Protein AF-A0A5P0VWL4-F1 (afdb_monomer_lite)

pLDDT: mean 83.01, std 19.22, range [27.44, 98.75]

Foldseek 3Di:
DDPPPDCDLVNVLVVLVVVLVVVVVVPPDDDDPPPPVVNVVSVVVNVVSVVVVVVVLFQVLLQVQVVVVCVVDDADDWDDGSQWIWGHHQVQQKIWIWGTGSPHTQIDMDGNHHFDDWDDAQAWIWGDPQVQQKIKTWGGGNNDIDIDIDRLQVVLCVVPVDGDDDDGWDWDYFHQWIWTATLRSQWIWIDGPPDIDIDGLLFWAKKFKDFPRHTQWIDGQVDDTDGDDDDQPDPPDDDDDPNPPLPQDWGQWMWMWIAGNDPVQGIDIDTLHHHHTQGSVDPVSVVVVNSSVVSVVVVNVVNVVSSVSNNVVVVVVVVPPDPPDPDPLVVVLVVLVVCVVVVVDDPVRSVVVNVVSVD

Organism: NCBI:txid165179

InterPro domains:
  IPR018649 SHOCT domain [PF09851] (331-358)
  IPR059511 Glycine zipper containing PH domain [PF27000] (177-273)

Secondary structure (DSSP, 8-state):
--------HHHHHHHHHHHHHHHHHTT-S---S--HHHHHHHHHHHHHHHHHHHHHHHHHHHHHHHHHHHTT---SEEEE-SSEEEEEETTTTEEEEEEEETTEEEEEEEES---SEEEEETTEEEEEETTTTEEEEEEEETTEEEEEEEEHHHHHHHHHSSPPPS---EEEEETTEEEEEETTTTEEEEE-SS-EEEEEGGGEEEEEEEETTEEEEEEETTS--EE-S---SS---S-SS-TT-----EEEEEEEEEEES-SSS-EEEEEEEEEEEEETTSHHHHHHHHHHHHHHHHHHHHHHHHHHHHHHHHHHTTTS----PPPPHHHHHHHHHHHHHTTSS-HHHHHHHHHHHH-

Structure (mmCIF, N/CA/C/O backbone):
data_AF-A0A5P0VWL4-F1
#
_entry.id   AF-A0A5P0VWL4-F1
#
loop_
_atom_site.group_PDB
_atom_site.id
_atom_site.type_symbol
_atom_site.label_atom_id
_atom_site.label_alt_id
_atom_site.label_comp_id
_atom_site.label_asym_id
_atom_site.label_entity_id
_atom_site.label_seq_id
_atom_site.pdbx_PDB_ins_code
_atom_site.Cartn_x
_atom_site.Cartn_y
_atom_site.Cartn_z
_atom_site.occupancy
_atom_site.B_iso_or_equiv
_atom_site.auth_seq_id
_atom_site.auth_comp_id
_atom_site.auth_asym_id
_atom_site.auth_atom_id
_atom_site.pdbx_PDB_model_num
ATOM 1 N N . MET A 1 1 ? 16.853 32.183 -34.274 1.00 40.97 1 MET A N 1
ATOM 2 C CA . MET A 1 1 ? 18.250 31.787 -33.982 1.00 40.97 1 MET A CA 1
ATOM 3 C C . MET A 1 1 ? 18.585 32.119 -32.537 1.00 40.97 1 MET A C 1
ATOM 5 O O . MET A 1 1 ? 18.687 33.291 -32.209 1.00 40.97 1 MET A O 1
ATOM 9 N N . LYS A 1 2 ? 18.719 31.092 -31.693 1.00 31.86 2 LYS A N 1
ATOM 10 C CA . LYS A 1 2 ? 19.658 30.998 -30.560 1.00 31.86 2 LYS A CA 1
ATOM 11 C C . LYS A 1 2 ? 19.541 29.568 -30.030 1.00 31.86 2 LYS A C 1
ATOM 13 O O . LYS A 1 2 ? 18.675 29.256 -29.222 1.00 31.86 2 LYS A O 1
ATOM 18 N N . LYS A 1 3 ? 20.355 28.685 -30.610 1.00 32.62 3 LYS A N 1
ATOM 19 C CA . LYS A 1 3 ? 20.561 27.313 -30.149 1.00 32.62 3 LYS A CA 1
ATOM 20 C C . LYS A 1 3 ? 21.313 27.451 -28.821 1.00 32.62 3 LYS A C 1
ATOM 22 O O . LYS A 1 3 ? 22.461 27.882 -28.824 1.00 32.62 3 LYS A O 1
ATOM 27 N N . LYS A 1 4 ? 20.641 27.220 -27.693 1.00 33.38 4 LYS A N 1
ATOM 28 C CA . LYS A 1 4 ? 21.340 26.919 -26.442 1.00 33.38 4 LYS A CA 1
ATOM 29 C C . LYS A 1 4 ? 21.926 25.531 -26.669 1.00 33.38 4 LYS A C 1
ATOM 31 O O . LYS A 1 4 ? 21.171 24.574 -26.797 1.00 33.38 4 LYS A O 1
ATOM 36 N N . GLU A 1 5 ? 23.236 25.450 -26.849 1.00 36.12 5 GLU A N 1
ATOM 37 C CA . GLU A 1 5 ? 23.936 24.174 -26.776 1.00 36.12 5 GLU A CA 1
ATOM 38 C C . GLU A 1 5 ? 23.821 23.698 -25.331 1.00 36.12 5 GLU A C 1
ATOM 40 O O . GLU A 1 5 ? 24.553 24.138 -24.447 1.00 36.12 5 GLU A O 1
ATOM 45 N N . GLU A 1 6 ? 22.820 22.862 -25.071 1.00 36.72 6 GLU A N 1
ATOM 46 C CA . GLU A 1 6 ? 22.859 21.997 -23.908 1.00 36.72 6 GLU A CA 1
ATOM 47 C C . GLU A 1 6 ? 24.024 21.043 -24.133 1.00 36.72 6 GLU A C 1
ATOM 49 O O . GLU A 1 6 ? 24.029 20.248 -25.076 1.00 36.72 6 GLU A O 1
ATOM 54 N N . LEU A 1 7 ? 25.052 21.170 -23.296 1.00 40.25 7 LEU A N 1
ATOM 55 C CA . LEU A 1 7 ? 26.057 20.134 -23.168 1.00 40.25 7 LEU A CA 1
ATOM 56 C C . LEU A 1 7 ? 25.279 18.865 -22.801 1.00 40.25 7 LEU A C 1
ATOM 58 O O . LEU A 1 7 ? 24.771 18.763 -21.684 1.00 40.25 7 LEU A O 1
ATOM 62 N N . SER A 1 8 ? 25.129 17.929 -23.745 1.00 43.53 8 SER A N 1
ATOM 63 C CA . SER A 1 8 ? 24.581 16.615 -23.408 1.00 43.53 8 SER A CA 1
ATOM 64 C C . SER A 1 8 ? 25.394 16.067 -22.236 1.00 43.53 8 SER A C 1
ATOM 66 O O . SER A 1 8 ? 26.581 16.374 -22.109 1.00 43.53 8 SER A O 1
ATOM 68 N N . LEU A 1 9 ? 24.791 15.272 -21.359 1.00 49.62 9 LEU A N 1
ATOM 69 C CA . LEU A 1 9 ? 25.498 14.746 -20.191 1.00 49.62 9 LEU A CA 1
ATOM 70 C C . LEU A 1 9 ? 26.776 13.965 -20.579 1.00 49.62 9 LEU A C 1
ATOM 72 O O . LEU A 1 9 ? 27.754 13.953 -19.836 1.00 49.62 9 LEU A O 1
ATOM 76 N N . GLY A 1 10 ? 26.824 13.407 -21.796 1.00 50.88 10 GLY A N 1
ATOM 77 C CA . GLY A 1 10 ? 28.054 12.866 -22.383 1.00 50.88 10 GLY A CA 1
ATOM 78 C C . GLY A 1 10 ? 29.162 13.918 -22.531 1.00 50.88 10 GLY A C 1
ATOM 79 O O . GLY A 1 10 ? 30.315 13.652 -22.211 1.00 50.88 10 GLY A O 1
ATOM 80 N N . GLY A 1 11 ? 28.813 15.144 -22.919 1.00 46.00 11 GLY A N 1
ATOM 81 C CA . GLY A 1 11 ? 29.704 16.302 -22.922 1.00 46.00 11 GLY A CA 1
ATOM 82 C C . GLY A 1 11 ? 30.177 16.712 -21.526 1.00 46.00 11 GLY A C 1
ATOM 83 O O . GLY A 1 11 ? 31.358 17.009 -21.367 1.00 46.00 11 GLY A O 1
ATOM 84 N N . SER A 1 12 ? 29.321 16.679 -20.495 1.00 55.72 12 SER A N 1
ATOM 85 C CA . SER A 1 12 ? 29.765 17.016 -19.130 1.00 55.72 12 SER A CA 1
ATOM 86 C C . SER A 1 12 ? 30.700 15.953 -18.555 1.00 55.72 12 SER A C 1
ATOM 88 O O . SER A 1 12 ? 31.699 16.305 -17.939 1.00 55.72 12 SER A O 1
ATOM 90 N N . VAL A 1 13 ? 30.439 14.667 -18.819 1.00 55.25 13 VAL A N 1
ATOM 91 C CA . VAL A 1 13 ? 31.319 13.553 -18.425 1.00 55.25 13 VAL A CA 1
ATOM 92 C C . VAL A 1 13 ? 32.678 13.654 -19.120 1.00 55.25 13 VAL A C 1
ATOM 94 O O . VAL A 1 13 ? 33.709 13.534 -18.461 1.00 55.25 13 VAL A O 1
ATOM 97 N N . VAL A 1 14 ? 32.701 13.943 -20.424 1.00 56.78 14 VAL A N 1
ATOM 98 C CA . VAL A 1 14 ? 33.948 14.159 -21.176 1.00 56.78 14 VAL A CA 1
ATOM 99 C C . VAL A 1 14 ? 34.729 15.344 -20.607 1.00 56.78 14 VAL A C 1
ATOM 101 O O . VAL A 1 14 ? 35.933 15.232 -20.393 1.00 56.78 14 VAL A O 1
ATOM 104 N N . VAL A 1 15 ? 34.057 16.449 -20.280 1.00 58.50 15 VAL A N 1
ATOM 105 C CA . VAL A 1 15 ? 34.690 17.621 -19.662 1.00 58.50 15 VAL A CA 1
ATOM 106 C C . VAL A 1 15 ? 35.251 17.290 -18.273 1.00 58.50 15 VAL A C 1
ATOM 108 O O . VAL A 1 15 ? 36.390 17.651 -17.986 1.00 58.50 15 VAL A O 1
ATOM 111 N N . THR A 1 16 ? 34.527 16.548 -17.429 1.00 60.81 16 THR A N 1
ATOM 112 C CA . THR A 1 16 ? 35.020 16.113 -16.110 1.00 60.81 16 THR A CA 1
ATOM 113 C C . THR A 1 16 ? 36.226 15.178 -16.225 1.00 60.81 16 THR A C 1
ATOM 115 O O . THR A 1 16 ? 37.190 15.340 -15.478 1.00 60.81 16 THR A O 1
ATOM 118 N N . ILE A 1 17 ? 36.220 14.246 -17.186 1.00 61.34 17 ILE A N 1
ATOM 119 C CA . ILE A 1 17 ? 37.369 13.373 -17.470 1.00 61.34 17 ILE A CA 1
ATOM 120 C C . ILE A 1 17 ? 38.566 14.207 -17.944 1.00 61.34 17 ILE A C 1
ATOM 122 O O . ILE A 1 17 ? 39.675 14.002 -17.457 1.00 61.34 17 ILE A O 1
ATOM 126 N N . ILE A 1 18 ? 38.357 15.189 -18.827 1.00 62.03 18 ILE A N 1
ATOM 127 C CA . ILE A 1 18 ? 39.416 16.100 -19.292 1.00 62.03 18 ILE A CA 1
ATOM 128 C C . ILE A 1 18 ? 39.999 16.900 -18.122 1.00 62.03 18 ILE A C 1
ATOM 130 O O . ILE A 1 18 ? 41.218 16.969 -17.992 1.00 62.03 18 ILE A O 1
ATOM 134 N N . PHE A 1 19 ? 39.169 17.456 -17.235 1.00 63.25 19 PHE A N 1
ATOM 135 C CA . PHE A 1 19 ? 39.651 18.177 -16.052 1.00 63.25 19 PHE A CA 1
ATOM 136 C C . PHE A 1 19 ? 40.407 17.267 -15.075 1.00 63.25 19 PHE A C 1
ATOM 138 O O . PHE A 1 19 ? 41.427 17.686 -14.530 1.00 63.25 19 PHE A O 1
ATOM 145 N N . ALA A 1 20 ? 39.969 16.019 -14.892 1.00 61.44 20 ALA A N 1
ATOM 146 C CA . ALA A 1 20 ? 40.679 15.038 -14.074 1.00 61.44 20 ALA A CA 1
ATOM 147 C C . ALA A 1 20 ? 42.049 14.671 -14.676 1.00 61.44 20 ALA A C 1
ATOM 149 O O . ALA A 1 20 ? 43.045 14.615 -13.956 1.00 61.44 20 ALA A O 1
ATOM 150 N N . VAL A 1 21 ? 42.119 14.486 -16.000 1.00 62.84 21 VAL A N 1
ATOM 151 C CA . VAL A 1 21 ? 43.370 14.231 -16.730 1.00 62.84 21 VAL A CA 1
ATOM 152 C C . VAL A 1 21 ? 44.301 15.445 -16.670 1.00 62.84 21 VAL A C 1
ATOM 154 O O . VAL A 1 21 ? 45.486 15.282 -16.400 1.00 62.84 21 VAL A O 1
ATOM 157 N N . LEU A 1 22 ? 43.789 16.667 -16.844 1.00 58.62 22 LEU A N 1
ATOM 158 C CA . LEU A 1 22 ? 44.576 17.900 -16.722 1.00 58.62 22 LEU A CA 1
ATOM 159 C C . LEU A 1 22 ? 45.128 18.097 -15.302 1.00 58.62 22 LEU A C 1
ATOM 161 O O . LEU A 1 22 ? 46.287 18.478 -15.151 1.00 58.62 22 LEU A O 1
ATOM 165 N N . ALA A 1 23 ? 44.343 17.781 -14.268 1.00 59.84 23 ALA A N 1
ATOM 166 C CA . ALA A 1 23 ? 44.799 17.819 -12.879 1.00 59.84 23 ALA A CA 1
ATOM 167 C C . ALA A 1 23 ? 45.920 16.793 -12.616 1.00 59.84 23 ALA A C 1
ATOM 169 O O . ALA A 1 23 ? 46.928 17.132 -11.998 1.00 59.84 23 ALA A O 1
ATOM 170 N N . LEU A 1 24 ? 45.793 15.572 -13.151 1.00 55.62 24 LEU A N 1
ATOM 171 C CA . LEU A 1 24 ? 46.838 14.539 -13.102 1.00 55.62 24 LEU A CA 1
ATOM 172 C C . LEU A 1 24 ? 48.115 14.961 -13.845 1.00 55.62 24 LEU A C 1
ATOM 174 O O . LEU A 1 24 ? 49.214 14.727 -13.353 1.00 55.62 24 LEU A O 1
ATOM 178 N N . LEU A 1 25 ? 47.988 15.609 -15.006 1.00 54.31 25 LEU A N 1
ATOM 179 C CA . LEU A 1 25 ? 49.128 16.092 -15.793 1.00 54.31 25 LEU A CA 1
ATOM 180 C C . LEU A 1 25 ? 49.829 17.297 -15.146 1.00 54.31 25 LEU A C 1
ATOM 182 O O . LEU A 1 25 ? 51.034 17.461 -15.317 1.00 54.31 25 LEU A O 1
ATOM 186 N N . SER A 1 26 ? 49.109 18.106 -14.362 1.00 58.72 26 SER A N 1
ATOM 187 C CA . SER A 1 26 ? 49.687 19.220 -13.594 1.00 58.72 26 SER A CA 1
ATOM 188 C C . SER A 1 26 ? 50.489 18.789 -12.354 1.00 58.72 26 SER A C 1
ATOM 190 O O . SER A 1 26 ? 51.127 19.624 -11.723 1.00 58.72 26 SER A O 1
ATOM 192 N N . TYR A 1 27 ? 50.493 17.493 -12.011 1.00 57.06 27 TYR A N 1
ATOM 193 C CA . TYR A 1 27 ? 51.094 16.940 -10.787 1.00 57.06 27 TYR A CA 1
ATOM 194 C C . TYR A 1 27 ? 52.631 16.781 -10.827 1.00 57.06 27 TYR A C 1
ATOM 196 O O . TYR A 1 27 ? 53.235 16.370 -9.839 1.00 57.06 27 TYR A O 1
ATOM 204 N N . ASN A 1 28 ? 53.307 17.130 -11.924 1.00 52.28 28 ASN A N 1
ATOM 205 C CA . ASN A 1 28 ? 54.772 17.097 -11.976 1.00 52.28 28 ASN A CA 1
ATOM 206 C C . ASN A 1 28 ? 55.396 18.437 -11.556 1.00 52.28 28 ASN A C 1
ATOM 208 O O . ASN A 1 28 ? 55.859 19.201 -12.399 1.00 52.28 28 ASN A O 1
ATOM 212 N N . SER A 1 29 ? 55.466 18.680 -10.244 1.00 49.25 29 SER A N 1
ATOM 213 C CA . SER A 1 29 ? 56.497 19.541 -9.643 1.00 49.25 29 SER A CA 1
ATOM 214 C C . SER A 1 29 ? 56.604 19.314 -8.126 1.00 49.25 29 SER A C 1
ATOM 216 O O . SER A 1 29 ? 55.694 19.671 -7.385 1.00 49.25 29 SER A O 1
ATOM 218 N N . ASP A 1 30 ? 57.722 18.705 -7.725 1.00 49.97 30 ASP A N 1
ATOM 219 C CA . ASP A 1 30 ? 58.359 18.595 -6.401 1.00 49.97 30 ASP A CA 1
ATOM 220 C C . ASP A 1 30 ? 57.547 18.376 -5.099 1.00 49.97 30 ASP A C 1
ATOM 222 O O . ASP A 1 30 ? 56.807 19.221 -4.610 1.00 49.97 30 ASP A O 1
ATOM 226 N N . ALA A 1 31 ? 57.860 17.220 -4.495 1.00 51.06 31 ALA A N 1
ATOM 227 C CA . ALA A 1 31 ? 58.002 16.873 -3.074 1.00 51.06 31 ALA A CA 1
ATOM 228 C C . ALA A 1 31 ? 57.058 17.479 -2.009 1.00 51.06 31 ALA A C 1
ATOM 230 O O . ALA A 1 31 ? 57.160 18.638 -1.620 1.00 51.06 31 ALA A O 1
ATOM 231 N N . GLY A 1 32 ? 56.300 16.598 -1.342 1.00 46.09 32 GLY A N 1
ATOM 232 C CA . GLY A 1 32 ? 55.790 16.852 0.007 1.00 46.09 32 GLY A CA 1
ATOM 233 C C . GLY A 1 32 ? 54.690 15.883 0.424 1.00 46.09 32 GLY A C 1
ATOM 234 O O . GLY A 1 32 ? 53.649 15.796 -0.214 1.00 46.09 32 GLY A O 1
ATOM 235 N N . THR A 1 33 ? 54.925 15.144 1.500 1.00 48.66 33 THR A N 1
ATOM 236 C CA . THR A 1 33 ? 54.126 14.045 2.058 1.00 48.66 33 THR A CA 1
ATOM 237 C C . THR A 1 33 ? 52.731 14.490 2.544 1.00 48.66 33 THR A C 1
ATOM 239 O O . THR A 1 33 ? 52.466 14.530 3.742 1.00 48.66 33 THR A O 1
ATOM 242 N N . LEU A 1 34 ? 51.826 14.837 1.619 1.00 48.16 34 LEU A N 1
ATOM 243 C CA . LEU A 1 34 ? 50.407 15.132 1.887 1.00 48.16 34 LEU A CA 1
ATOM 244 C C . LEU A 1 34 ? 49.491 14.918 0.654 1.00 48.16 34 LEU A C 1
ATOM 246 O O . LEU A 1 34 ? 48.473 15.588 0.512 1.00 48.16 34 LEU A O 1
ATOM 250 N N . THR A 1 35 ? 49.841 14.024 -0.280 1.00 50.19 35 THR A N 1
ATOM 251 C CA . THR A 1 35 ? 49.264 14.045 -1.647 1.00 50.19 35 THR A CA 1
ATOM 252 C C . THR A 1 35 ? 48.606 12.748 -2.136 1.00 50.19 35 THR A C 1
ATOM 254 O O . THR A 1 35 ? 48.136 12.694 -3.269 1.00 50.19 35 THR A O 1
ATOM 257 N N . VAL A 1 36 ? 48.460 11.718 -1.295 1.00 49.03 36 VAL A N 1
ATOM 258 C CA . VAL A 1 36 ? 47.765 10.465 -1.685 1.00 49.03 36 VAL A CA 1
ATOM 259 C C . VAL A 1 36 ? 46.230 10.583 -1.580 1.00 49.03 36 VAL A C 1
ATOM 261 O O . VAL A 1 36 ? 45.495 9.877 -2.267 1.00 49.03 36 VAL A O 1
ATOM 264 N N . ILE A 1 37 ? 45.724 11.528 -0.780 1.00 51.69 37 ILE A N 1
ATOM 265 C CA . ILE A 1 37 ? 44.285 11.744 -0.553 1.00 51.69 37 ILE A CA 1
ATOM 266 C C . ILE A 1 37 ? 43.544 12.409 -1.752 1.00 51.69 37 ILE A C 1
ATOM 268 O O . ILE A 1 37 ? 42.424 11.977 -2.032 1.00 51.69 37 ILE A O 1
ATOM 272 N N . PRO A 1 38 ? 44.105 13.368 -2.531 1.00 61.75 38 PRO A N 1
ATOM 273 C CA . PRO A 1 38 ? 43.394 13.947 -3.683 1.00 61.75 38 PRO A CA 1
ATOM 274 C C . PRO A 1 38 ? 43.253 12.997 -4.885 1.00 61.75 38 PRO A C 1
ATOM 276 O O . PRO A 1 38 ? 42.222 13.024 -5.553 1.00 61.75 38 PRO A O 1
ATOM 279 N N . ILE A 1 39 ? 44.226 12.114 -5.147 1.00 64.06 39 ILE A N 1
ATOM 280 C CA . ILE A 1 39 ? 44.170 11.195 -6.302 1.00 64.06 39 ILE A CA 1
ATOM 281 C C . ILE A 1 39 ? 43.071 10.144 -6.103 1.00 64.06 39 ILE A C 1
ATOM 283 O O . ILE A 1 39 ? 42.280 9.901 -7.013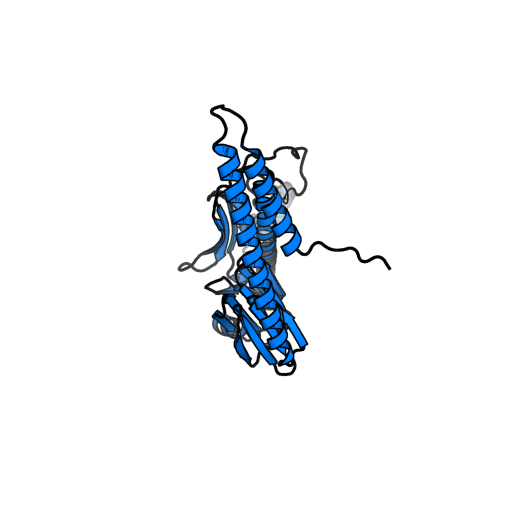 1.00 64.06 39 ILE A O 1
ATOM 287 N N . ALA A 1 40 ? 42.963 9.570 -4.900 1.00 64.69 40 ALA A N 1
ATOM 288 C CA . ALA A 1 40 ? 41.907 8.609 -4.582 1.00 64.69 40 ALA A CA 1
ATOM 289 C C . ALA A 1 40 ? 40.506 9.235 -4.708 1.00 64.69 40 ALA A C 1
ATOM 291 O O . ALA A 1 40 ? 39.609 8.616 -5.275 1.00 64.69 40 ALA A O 1
ATOM 292 N N . GLY A 1 41 ? 40.331 10.481 -4.250 1.00 70.69 41 GLY A N 1
ATOM 293 C CA . GLY A 1 41 ? 39.072 11.218 -4.394 1.00 70.69 41 GLY A CA 1
ATOM 294 C C . GLY A 1 41 ? 38.689 11.487 -5.853 1.00 70.69 41 GLY A C 1
ATOM 295 O O . GLY A 1 41 ? 37.535 11.281 -6.225 1.00 70.69 41 GLY A O 1
ATOM 296 N N . ILE A 1 42 ? 39.655 11.875 -6.697 1.00 76.62 42 ILE A N 1
ATOM 297 C CA . ILE A 1 42 ? 39.439 12.077 -8.141 1.00 76.62 42 ILE A CA 1
ATOM 298 C C . ILE A 1 42 ? 39.047 10.758 -8.815 1.00 76.62 42 ILE A C 1
ATOM 300 O O . ILE A 1 42 ? 38.078 10.724 -9.570 1.00 76.62 42 ILE A O 1
ATOM 304 N N . VAL A 1 43 ? 39.748 9.660 -8.513 1.00 76.38 43 VAL A N 1
ATOM 305 C CA . VAL A 1 43 ? 39.439 8.336 -9.077 1.00 76.38 43 VAL A CA 1
ATOM 306 C C . VAL A 1 43 ? 38.037 7.879 -8.668 1.00 76.38 43 VAL A C 1
ATOM 308 O O . VAL A 1 43 ? 37.262 7.472 -9.530 1.00 76.38 43 VAL A O 1
ATOM 311 N N . ILE A 1 44 ? 37.674 7.997 -7.386 1.00 75.69 44 ILE A N 1
ATOM 312 C CA . ILE A 1 44 ? 36.329 7.648 -6.899 1.00 75.69 44 ILE A CA 1
ATOM 313 C C . ILE A 1 44 ? 35.264 8.506 -7.593 1.00 75.69 44 ILE A C 1
ATOM 315 O O . ILE A 1 44 ? 34.259 7.968 -8.054 1.00 75.69 44 ILE A O 1
ATOM 319 N N . GLY A 1 45 ? 35.496 9.816 -7.722 1.00 77.06 45 GLY A N 1
ATOM 320 C CA . GLY A 1 45 ? 34.579 10.728 -8.408 1.00 77.06 45 GLY A CA 1
ATOM 321 C C . GLY A 1 45 ? 34.362 10.354 -9.876 1.00 77.06 45 GLY A C 1
ATOM 322 O O . GLY A 1 45 ? 33.221 10.266 -10.324 1.00 77.06 45 GLY A O 1
ATOM 323 N N . VAL A 1 46 ? 35.437 10.049 -10.611 1.00 82.06 46 VAL A N 1
ATOM 324 C CA . VAL A 1 46 ? 35.353 9.595 -12.010 1.00 82.06 46 VAL A CA 1
ATOM 325 C C . VAL A 1 46 ? 34.583 8.277 -12.117 1.00 82.06 46 VAL A C 1
ATOM 327 O O . VAL A 1 46 ? 33.706 8.155 -12.971 1.00 82.06 46 VAL A O 1
ATOM 330 N N . VAL A 1 47 ? 34.847 7.311 -11.230 1.00 80.81 47 VAL A N 1
ATOM 331 C CA . VAL A 1 47 ? 34.117 6.033 -11.199 1.00 80.81 47 VAL A CA 1
ATOM 332 C C . VAL A 1 47 ? 32.625 6.255 -10.940 1.00 80.81 47 VAL A C 1
ATOM 334 O O . VAL A 1 47 ? 31.800 5.686 -11.653 1.00 80.81 47 VAL A O 1
ATOM 337 N N . MET A 1 48 ? 32.262 7.113 -9.982 1.00 84.06 48 MET A N 1
ATOM 338 C CA . MET A 1 48 ? 30.862 7.452 -9.699 1.00 84.06 48 MET A CA 1
ATOM 339 C C . MET A 1 48 ? 30.175 8.113 -10.902 1.00 84.06 48 MET A C 1
ATOM 341 O O . MET A 1 48 ? 29.051 7.739 -11.233 1.00 84.06 48 MET A O 1
ATOM 345 N N . CYS A 1 49 ? 30.846 9.036 -11.600 1.00 83.62 49 CYS A N 1
ATOM 346 C CA . CYS A 1 49 ? 30.308 9.655 -12.816 1.00 83.62 49 CYS A CA 1
ATOM 347 C C . CYS A 1 49 ? 30.081 8.632 -13.937 1.00 83.62 49 CYS A C 1
ATOM 349 O O . CYS A 1 49 ? 29.044 8.670 -14.597 1.00 83.62 49 CYS A O 1
ATOM 351 N N . ILE A 1 50 ? 31.019 7.701 -14.138 1.00 86.88 50 ILE A N 1
ATOM 352 C CA . ILE A 1 50 ? 30.873 6.625 -15.127 1.00 86.88 50 ILE A CA 1
ATOM 353 C C . ILE A 1 50 ? 29.699 5.714 -14.753 1.00 86.88 50 ILE A C 1
ATOM 355 O O . ILE A 1 50 ? 28.874 5.409 -15.610 1.00 86.88 50 ILE A O 1
ATOM 359 N N . MET A 1 51 ? 29.581 5.311 -13.484 1.00 85.69 51 MET A N 1
ATOM 360 C CA . MET A 1 51 ? 28.466 4.478 -13.016 1.00 85.69 51 MET A CA 1
ATOM 361 C C . MET A 1 51 ? 27.113 5.173 -13.204 1.00 85.69 51 MET A C 1
ATOM 363 O O . MET A 1 51 ? 26.181 4.546 -13.703 1.00 85.69 51 MET A O 1
ATOM 367 N N . ALA A 1 52 ? 27.016 6.465 -12.879 1.00 88.50 52 ALA A N 1
ATOM 368 C CA . ALA A 1 52 ? 25.803 7.251 -13.091 1.00 88.50 52 ALA A CA 1
ATOM 369 C C . ALA A 1 52 ? 25.440 7.362 -14.583 1.00 88.50 52 ALA A C 1
ATOM 371 O O . ALA A 1 52 ? 24.281 7.178 -14.948 1.00 88.50 52 ALA A O 1
ATOM 372 N N . ALA A 1 53 ? 26.428 7.594 -15.455 1.00 86.19 53 ALA A N 1
ATOM 373 C CA . ALA A 1 53 ? 26.215 7.652 -16.900 1.00 86.19 53 ALA A CA 1
ATOM 374 C C . ALA A 1 53 ? 25.761 6.301 -17.480 1.00 86.19 53 ALA A C 1
ATOM 376 O O . ALA A 1 53 ? 24.866 6.261 -18.324 1.00 86.19 53 ALA A O 1
ATOM 377 N N . ILE A 1 54 ? 26.341 5.191 -17.007 1.00 86.88 54 ILE A N 1
ATOM 378 C CA . ILE A 1 54 ? 25.911 3.838 -17.384 1.00 86.88 54 ILE A CA 1
ATOM 379 C C . ILE A 1 54 ? 24.465 3.601 -16.942 1.00 86.88 54 ILE A C 1
ATOM 381 O O . ILE A 1 54 ? 23.672 3.096 -17.734 1.00 86.88 54 ILE A O 1
ATOM 385 N N . GLU A 1 55 ? 24.104 3.960 -15.709 1.00 88.94 55 GLU A N 1
ATOM 386 C CA . GLU A 1 55 ? 22.744 3.741 -15.208 1.00 88.94 55 GLU A CA 1
ATOM 387 C C . GLU A 1 55 ? 21.715 4.569 -15.978 1.00 88.94 55 GLU A C 1
ATOM 389 O O . GLU A 1 55 ? 20.680 4.048 -16.386 1.00 88.94 55 GLU A O 1
ATOM 394 N N . GLN A 1 56 ? 22.042 5.822 -16.291 1.00 91.12 56 GLN A N 1
ATOM 395 C CA . GLN A 1 56 ? 21.189 6.659 -17.124 1.00 91.12 56 GLN A CA 1
ATOM 396 C C . GLN A 1 56 ? 21.045 6.116 -18.548 1.00 91.12 56 GLN A C 1
ATOM 398 O O . GLN A 1 56 ? 19.942 6.102 -19.083 1.00 91.12 56 GLN A O 1
ATOM 403 N N . SER A 1 57 ? 22.127 5.618 -19.151 1.00 91.94 57 SER A N 1
ATOM 404 C CA . SER A 1 57 ? 22.055 4.976 -20.466 1.00 91.94 57 SER A CA 1
ATOM 405 C C . SER A 1 57 ? 21.147 3.745 -20.447 1.00 91.94 57 SER A C 1
ATOM 407 O O . SER A 1 57 ? 20.376 3.550 -21.385 1.00 91.94 57 SER A O 1
ATOM 409 N N . LYS A 1 58 ? 21.207 2.927 -19.388 1.00 90.81 58 LYS A N 1
ATOM 410 C CA . LYS A 1 58 ? 20.311 1.776 -19.236 1.00 90.81 58 LYS A CA 1
ATOM 411 C C . LYS A 1 58 ? 18.861 2.211 -19.047 1.00 90.81 58 LYS A C 1
ATOM 413 O O . LYS A 1 58 ? 17.993 1.617 -19.674 1.00 90.81 58 LYS A O 1
ATOM 418 N N . LYS A 1 59 ? 18.606 3.234 -18.224 1.00 92.25 59 LYS A N 1
ATOM 419 C CA . LYS A 1 59 ? 17.274 3.822 -18.035 1.00 92.25 59 LYS A CA 1
ATOM 420 C C . LYS A 1 59 ? 16.685 4.285 -19.370 1.00 92.25 59 LYS A C 1
ATOM 422 O O . LYS A 1 59 ? 15.600 3.846 -19.726 1.00 92.25 59 LYS A O 1
ATOM 427 N N . SER A 1 60 ? 17.435 5.053 -20.162 1.00 93.38 60 SER A N 1
ATOM 428 C CA . SER A 1 60 ? 16.980 5.503 -21.486 1.00 93.38 60 SER A CA 1
ATOM 429 C C . SER A 1 60 ? 16.705 4.350 -22.456 1.00 93.38 60 SER A C 1
ATOM 431 O O . SER A 1 60 ? 15.722 4.397 -23.186 1.00 93.38 60 SER A O 1
ATOM 433 N N . ALA A 1 61 ? 17.522 3.290 -22.439 1.00 93.38 61 ALA A N 1
ATOM 434 C CA . ALA A 1 61 ? 17.256 2.099 -23.250 1.00 93.38 61 ALA A CA 1
ATOM 435 C C . ALA A 1 61 ? 15.949 1.396 -22.832 1.00 93.38 61 ALA A C 1
ATOM 437 O O . ALA A 1 61 ? 15.180 0.967 -23.685 1.00 93.38 61 ALA A O 1
ATOM 438 N N . ARG A 1 62 ? 15.667 1.304 -21.524 1.00 94.12 62 ARG A N 1
ATOM 439 C CA . ARG A 1 62 ? 14.406 0.737 -21.012 1.00 94.12 62 ARG A CA 1
ATOM 440 C C . ARG A 1 62 ? 13.199 1.603 -21.379 1.00 94.12 62 ARG A C 1
ATOM 442 O O . ARG A 1 62 ? 12.177 1.066 -21.792 1.00 94.12 62 ARG A O 1
ATOM 449 N N . GLU A 1 63 ? 13.329 2.927 -21.296 1.00 94.50 63 GLU A N 1
ATOM 450 C CA . GLU A 1 63 ? 12.291 3.871 -21.736 1.00 94.50 63 GLU A CA 1
ATOM 451 C C . GLU A 1 63 ? 11.966 3.708 -23.231 1.00 94.50 63 GLU A C 1
ATOM 453 O O . GLU A 1 63 ? 10.794 3.701 -23.611 1.00 94.50 63 GLU A O 1
ATOM 458 N N . GLU A 1 64 ? 12.983 3.545 -24.082 1.00 94.56 64 GLU A N 1
ATOM 459 C CA . GLU A 1 64 ? 12.808 3.305 -25.519 1.00 94.56 64 GLU A CA 1
ATOM 460 C C . GLU A 1 64 ? 12.065 1.989 -25.791 1.00 94.56 64 GLU A C 1
ATOM 462 O O . GLU A 1 64 ? 11.073 1.982 -26.524 1.00 94.56 64 GLU A O 1
ATOM 467 N N . GLU A 1 65 ? 12.477 0.896 -25.143 1.00 95.31 65 GLU A N 1
ATOM 468 C CA . GLU A 1 65 ? 11.790 -0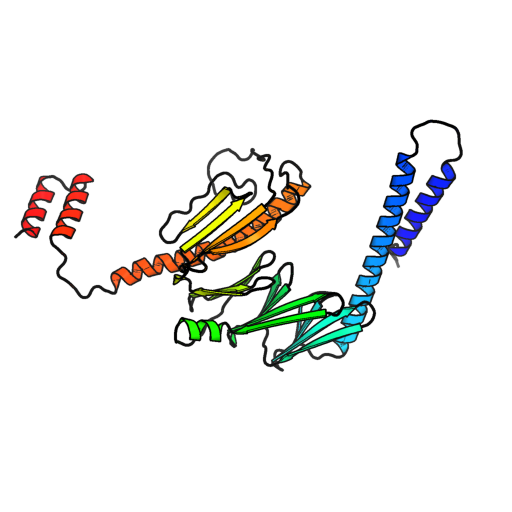.397 -25.234 1.00 95.31 65 GLU A CA 1
ATOM 469 C C . GLU A 1 65 ? 10.322 -0.298 -24.788 1.00 95.31 65 GLU A C 1
ATOM 471 O O . GLU A 1 65 ? 9.423 -0.806 -25.464 1.00 95.31 65 GLU A O 1
ATOM 476 N N . GLN A 1 66 ? 10.048 0.421 -23.696 1.00 93.06 66 GLN A N 1
ATOM 477 C CA . GLN A 1 66 ? 8.695 0.606 -23.172 1.00 93.06 66 GLN A CA 1
ATOM 478 C C . GLN A 1 66 ? 7.809 1.440 -24.114 1.00 93.06 66 GLN A C 1
ATOM 480 O O . GLN A 1 66 ? 6.614 1.154 -24.253 1.00 93.06 66 GLN A O 1
ATOM 485 N N . ASN A 1 67 ? 8.380 2.437 -24.795 1.00 94.25 67 ASN A N 1
ATOM 486 C CA . ASN A 1 67 ? 7.675 3.235 -25.800 1.00 94.25 67 ASN A CA 1
ATOM 487 C C . ASN A 1 67 ? 7.362 2.400 -27.052 1.00 94.25 67 ASN A C 1
ATOM 489 O O . ASN A 1 67 ? 6.196 2.303 -27.440 1.00 94.25 67 ASN A O 1
ATOM 493 N N . ASN A 1 68 ? 8.362 1.700 -27.596 1.00 94.75 68 ASN A N 1
ATOM 494 C CA . ASN A 1 68 ? 8.205 0.796 -28.741 1.00 94.75 68 ASN A CA 1
ATOM 495 C C . ASN A 1 68 ? 7.192 -0.328 -28.469 1.00 94.75 68 ASN A C 1
ATOM 497 O O . ASN A 1 68 ? 6.490 -0.795 -29.372 1.00 94.75 68 ASN A O 1
ATOM 501 N N . PHE A 1 69 ? 7.129 -0.804 -27.225 1.00 95.31 69 PHE A N 1
ATOM 502 C CA . PHE A 1 69 ? 6.116 -1.752 -26.781 1.00 95.31 69 PHE A CA 1
ATOM 503 C C . PHE A 1 69 ? 4.725 -1.111 -26.730 1.00 95.31 69 PHE A C 1
ATOM 505 O O . PHE A 1 69 ? 3.770 -1.701 -27.236 1.00 95.31 69 PHE A O 1
ATOM 512 N N . SER A 1 70 ? 4.608 0.103 -26.179 1.00 95.56 70 SER A N 1
ATOM 513 C CA . SER A 1 70 ? 3.325 0.802 -26.041 1.00 95.56 70 SER A CA 1
ATOM 514 C C . SER A 1 70 ? 2.641 1.126 -27.367 1.00 95.56 70 SER A C 1
ATOM 516 O O . SER A 1 70 ? 1.417 1.042 -27.434 1.00 95.56 70 SER A O 1
ATOM 518 N N . ASP A 1 71 ? 3.405 1.391 -28.430 1.00 95.06 71 ASP A N 1
ATOM 519 C CA . ASP A 1 71 ? 2.874 1.684 -29.772 1.00 95.06 71 ASP A CA 1
ATOM 520 C C . ASP A 1 71 ? 2.077 0.517 -30.377 1.00 95.06 71 ASP A C 1
ATOM 522 O O . ASP A 1 71 ? 1.276 0.694 -31.295 1.00 95.06 71 ASP A O 1
ATOM 526 N N . LYS A 1 72 ? 2.286 -0.698 -29.858 1.00 95.19 72 LYS A N 1
ATOM 527 C CA . LYS A 1 72 ? 1.605 -1.924 -30.298 1.00 95.19 72 LYS A CA 1
ATOM 528 C C . LYS A 1 72 ? 0.332 -2.207 -29.496 1.00 95.19 72 LYS A C 1
ATOM 530 O O . LYS A 1 72 ? -0.345 -3.197 -29.774 1.00 95.19 72 LYS A O 1
ATOM 535 N N . LEU A 1 73 ? 0.020 -1.391 -28.488 1.00 95.94 73 LEU A N 1
ATOM 536 C CA . LEU A 1 73 ? -1.079 -1.611 -27.553 1.00 95.94 73 LEU A CA 1
ATOM 537 C C . LEU A 1 73 ? -2.217 -0.610 -27.765 1.00 95.94 73 LEU A C 1
ATOM 539 O O . LEU A 1 73 ? -2.006 0.550 -28.099 1.00 95.94 73 LEU A O 1
ATOM 543 N N . VAL A 1 74 ? -3.440 -1.055 -27.475 1.00 95.31 74 VAL A N 1
ATOM 544 C CA . VAL A 1 74 ? -4.613 -0.181 -27.344 1.00 95.31 74 VAL A CA 1
ATOM 545 C C . VAL A 1 74 ? -4.939 -0.052 -25.861 1.00 95.31 74 VAL A C 1
ATOM 547 O O . VAL A 1 74 ? -5.286 -1.044 -25.215 1.00 95.31 74 VAL A O 1
ATOM 550 N N . TYR A 1 75 ? -4.822 1.157 -25.319 1.00 97.06 75 TYR A N 1
ATOM 551 C CA . TYR A 1 75 ? -5.061 1.452 -23.908 1.00 97.06 75 TYR A CA 1
ATOM 552 C C . TYR A 1 75 ? -5.635 2.864 -23.729 1.00 97.06 75 TYR A C 1
ATOM 554 O O . TYR A 1 75 ? -5.382 3.756 -24.535 1.00 97.06 75 TYR A O 1
ATOM 562 N N . ASP A 1 76 ? -6.390 3.067 -22.651 1.00 96.88 76 ASP A N 1
ATOM 563 C CA . ASP A 1 76 ? -7.002 4.351 -22.293 1.00 96.88 76 ASP A CA 1
ATOM 564 C C . ASP A 1 76 ? -6.075 5.196 -21.406 1.00 96.88 76 ASP A C 1
ATOM 566 O O . ASP A 1 76 ? -6.081 6.423 -21.449 1.00 96.88 76 ASP A O 1
ATOM 570 N N . SER A 1 77 ? -5.289 4.538 -20.550 1.00 97.88 77 SER A N 1
ATOM 571 C CA . SER A 1 77 ? -4.327 5.187 -19.652 1.00 97.88 77 SER A CA 1
ATOM 572 C C . SER A 1 77 ? -3.177 4.241 -19.313 1.00 97.88 77 SER A C 1
ATOM 574 O O . SER A 1 77 ? -3.287 3.031 -19.513 1.00 97.88 77 SER A O 1
ATOM 576 N N . LYS A 1 78 ? -2.077 4.786 -18.791 1.00 97.75 78 LYS A N 1
ATOM 577 C CA . LYS A 1 78 ? -0.945 4.009 -18.278 1.00 97.75 78 LYS A CA 1
ATOM 578 C C . LYS A 1 78 ? -0.464 4.558 -16.939 1.00 97.75 78 LYS A C 1
ATOM 580 O O . LYS A 1 78 ? -0.702 5.728 -16.649 1.00 97.75 78 LYS A O 1
ATOM 585 N N . HIS A 1 79 ? 0.185 3.722 -16.139 1.00 98.31 79 HIS A N 1
ATOM 586 C CA . HIS A 1 79 ? 0.739 4.091 -14.836 1.00 98.31 79 HIS A CA 1
ATOM 587 C C . HIS A 1 79 ? 2.008 3.290 -14.565 1.00 98.31 79 HIS A C 1
ATOM 589 O O . HIS A 1 79 ? 2.023 2.081 -14.801 1.00 98.31 79 HIS A O 1
ATOM 595 N N . GLY A 1 80 ? 3.034 3.957 -14.051 1.00 96.62 80 GLY A N 1
ATOM 596 C CA . GLY A 1 80 ? 4.283 3.335 -13.645 1.00 96.62 80 GLY A CA 1
ATOM 597 C C . GLY A 1 80 ? 5.527 3.919 -14.311 1.00 96.62 80 GLY A C 1
ATOM 598 O O . GLY A 1 80 ? 5.565 5.064 -14.763 1.00 96.62 80 GLY A O 1
ATOM 599 N N . ASP A 1 81 ? 6.523 3.057 -14.265 1.00 94.69 81 ASP A N 1
ATOM 600 C CA . ASP A 1 81 ? 7.941 3.127 -14.556 1.00 94.69 81 ASP A CA 1
ATOM 601 C C . ASP A 1 81 ? 8.503 2.963 -15.969 1.00 94.69 81 ASP A C 1
ATOM 603 O O . ASP A 1 81 ? 7.828 2.394 -16.825 1.00 94.69 81 ASP A O 1
ATOM 607 N N . GLU A 1 82 ? 9.798 3.238 -16.173 1.00 93.44 82 GLU A N 1
ATOM 608 C CA . GLU A 1 82 ? 10.568 2.569 -17.228 1.00 93.44 82 GLU A CA 1
ATOM 609 C C . GLU A 1 82 ? 10.805 1.070 -16.957 1.00 93.44 82 GLU A C 1
ATOM 611 O O . GLU A 1 82 ? 10.959 0.300 -17.906 1.00 93.44 82 GLU A O 1
ATOM 616 N N . ASP A 1 83 ? 10.837 0.638 -15.689 1.00 94.19 83 ASP A N 1
ATOM 617 C CA . ASP A 1 83 ? 11.110 -0.751 -15.300 1.00 94.19 83 ASP A CA 1
ATOM 618 C C . ASP A 1 83 ? 9.826 -1.588 -15.242 1.00 94.19 83 ASP A C 1
ATOM 620 O O . ASP A 1 83 ? 9.852 -2.798 -15.517 1.00 94.19 83 ASP A O 1
ATOM 624 N N . LEU A 1 84 ? 8.709 -0.949 -14.879 1.00 97.50 84 LEU A N 1
ATOM 625 C CA . LEU A 1 84 ? 7.391 -1.560 -14.736 1.00 97.50 84 LEU A CA 1
ATOM 626 C C . LEU A 1 84 ? 6.273 -0.582 -15.126 1.00 97.50 84 LEU A C 1
ATOM 628 O O . LEU A 1 84 ? 5.941 0.326 -14.369 1.00 97.50 84 LEU A O 1
ATOM 632 N N . MET A 1 85 ? 5.610 -0.836 -16.252 1.00 97.88 85 MET A N 1
ATOM 633 C CA . MET A 1 85 ? 4.504 -0.019 -16.754 1.00 97.88 85 MET A CA 1
ATOM 634 C C . MET A 1 85 ? 3.214 -0.842 -16.843 1.00 97.88 85 MET A C 1
ATOM 636 O O . MET A 1 85 ? 3.200 -1.955 -17.371 1.00 97.88 85 MET A O 1
ATOM 640 N N . LEU A 1 86 ? 2.100 -0.291 -16.366 1.00 98.62 86 LEU A N 1
ATOM 641 C CA . LEU A 1 86 ? 0.763 -0.865 -16.519 1.00 98.62 86 LEU A CA 1
ATOM 642 C C . LEU A 1 86 ? -0.020 -0.064 -17.557 1.00 98.62 86 LEU A C 1
ATOM 644 O O . LEU A 1 86 ? -0.147 1.150 -17.433 1.00 98.62 86 LEU A O 1
ATOM 648 N N . TYR A 1 87 ? -0.591 -0.750 -18.541 1.00 98.44 87 TYR A N 1
ATOM 649 C CA . TYR A 1 87 ? -1.445 -0.192 -19.586 1.00 98.44 87 TYR A CA 1
ATOM 650 C C . TYR A 1 87 ? -2.878 -0.667 -19.369 1.00 98.44 87 TYR A C 1
ATOM 652 O O . TYR A 1 87 ? -3.156 -1.867 -19.402 1.00 98.44 87 TYR A O 1
ATOM 660 N N . PHE A 1 88 ? -3.794 0.267 -19.141 1.00 98.50 88 PHE A N 1
ATOM 661 C CA . PHE A 1 88 ? -5.181 -0.026 -18.796 1.00 98.50 88 PHE A CA 1
ATOM 662 C C . PHE A 1 88 ? -6.085 0.145 -20.009 1.00 98.50 88 PHE A C 1
ATOM 664 O O . PHE A 1 88 ? -6.111 1.217 -20.610 1.00 98.50 88 PHE A O 1
ATOM 671 N N . ASN A 1 89 ? -6.872 -0.880 -20.316 1.00 97.94 89 ASN A N 1
ATOM 672 C CA . ASN A 1 89 ? -7.958 -0.824 -21.284 1.00 97.94 89 ASN A CA 1
ATOM 673 C C . ASN A 1 89 ? -9.265 -1.183 -20.566 1.00 97.94 89 ASN A C 1
ATOM 675 O O . ASN A 1 89 ? -9.602 -2.352 -20.374 1.00 97.94 89 ASN A O 1
ATOM 679 N N . ASN A 1 90 ? -9.992 -0.162 -20.123 1.00 94.75 90 ASN A N 1
ATOM 680 C CA . ASN A 1 90 ? -11.212 -0.304 -19.339 1.00 94.75 90 ASN A CA 1
ATOM 681 C C . ASN A 1 90 ? -12.388 -0.807 -20.188 1.00 94.75 90 ASN A C 1
ATOM 683 O O . ASN A 1 90 ? -13.264 -1.486 -19.652 1.00 94.75 90 ASN A O 1
ATOM 687 N N . GLN A 1 91 ? -12.401 -0.525 -21.497 1.00 94.88 91 GLN A N 1
ATOM 688 C CA . GLN A 1 91 ? -13.425 -1.051 -22.409 1.00 94.88 91 GLN A CA 1
ATOM 689 C C . GLN A 1 91 ? -13.303 -2.570 -22.571 1.00 94.88 91 GLN A C 1
ATOM 691 O O . GLN A 1 91 ? -14.298 -3.287 -22.471 1.00 94.88 91 GLN A O 1
ATOM 696 N N . GLN A 1 92 ? -12.078 -3.066 -22.769 1.00 96.94 92 GLN A N 1
ATOM 697 C CA . GLN A 1 92 ? -11.782 -4.499 -22.869 1.00 96.94 92 GLN A CA 1
ATOM 698 C C . GLN A 1 92 ? -11.643 -5.177 -21.500 1.00 96.94 92 GLN A C 1
ATOM 700 O O . GLN A 1 92 ? -11.583 -6.403 -21.430 1.00 96.94 92 GLN A O 1
ATOM 705 N N . LYS A 1 93 ? -11.650 -4.397 -20.411 1.00 97.62 93 LYS A N 1
ATOM 706 C CA . LYS A 1 93 ? -11.426 -4.857 -19.033 1.00 97.62 93 LYS A CA 1
ATOM 707 C C . LYS A 1 93 ? -10.101 -5.609 -18.900 1.00 97.62 93 LYS A C 1
ATOM 709 O O . LYS A 1 93 ? -10.052 -6.701 -18.333 1.00 97.62 93 LYS A O 1
ATOM 714 N N . THR A 1 94 ? -9.033 -5.053 -19.458 1.00 98.00 94 THR A N 1
ATOM 715 C CA . THR A 1 94 ? -7.702 -5.659 -19.416 1.00 98.00 94 THR A CA 1
ATOM 716 C C . THR A 1 94 ? -6.656 -4.695 -18.884 1.00 98.00 94 THR A C 1
ATOM 718 O O . THR A 1 94 ? -6.701 -3.491 -19.141 1.00 98.00 94 THR A O 1
ATOM 721 N N . ILE A 1 95 ? -5.664 -5.250 -18.195 1.00 98.50 95 ILE A N 1
ATOM 722 C CA . ILE A 1 95 ? -4.429 -4.559 -17.828 1.00 98.50 95 ILE A CA 1
ATOM 723 C C . ILE A 1 95 ? -3.270 -5.320 -18.456 1.00 98.50 95 ILE A C 1
ATOM 725 O O . ILE A 1 95 ? -3.035 -6.475 -18.103 1.00 98.50 95 ILE A O 1
ATOM 729 N N . THR A 1 96 ? -2.535 -4.676 -19.354 1.00 98.44 96 THR A N 1
ATOM 730 C CA . THR A 1 96 ? -1.264 -5.203 -19.858 1.00 98.44 96 THR A CA 1
ATOM 731 C C . THR A 1 96 ? -0.145 -4.666 -18.979 1.00 98.44 96 THR A C 1
ATOM 733 O O . THR A 1 96 ? -0.006 -3.459 -18.815 1.00 98.44 96 THR A O 1
ATOM 736 N N . ILE A 1 97 ? 0.645 -5.553 -18.392 1.00 98.50 97 ILE A N 1
ATOM 737 C CA . ILE A 1 97 ? 1.789 -5.230 -17.543 1.00 98.50 97 ILE A CA 1
ATOM 738 C C . ILE A 1 97 ? 3.040 -5.459 -18.380 1.00 98.50 97 ILE A C 1
ATOM 740 O O . ILE A 1 97 ? 3.254 -6.577 -18.840 1.00 98.50 97 ILE A O 1
ATOM 744 N N . GLY A 1 98 ? 3.849 -4.423 -18.569 1.00 97.69 98 GLY A N 1
ATOM 745 C CA . GLY A 1 98 ? 5.177 -4.517 -19.163 1.00 97.69 98 GLY A CA 1
ATOM 746 C C . GLY A 1 98 ? 6.247 -4.378 -18.088 1.00 97.69 98 GLY A C 1
ATOM 747 O O . GLY A 1 98 ? 6.174 -3.459 -17.279 1.00 97.69 98 GLY A O 1
ATOM 748 N N . SER A 1 99 ? 7.234 -5.272 -18.073 1.00 97.12 99 SER A N 1
ATOM 749 C CA . SER A 1 99 ? 8.476 -5.072 -17.324 1.00 97.12 99 SER A CA 1
ATOM 750 C C . SER A 1 99 ? 9.666 -5.109 -18.267 1.00 97.12 99 SER A C 1
ATOM 752 O O . SER A 1 99 ? 9.839 -6.072 -19.020 1.00 97.12 99 SER A O 1
ATOM 754 N N . SER A 1 100 ? 10.489 -4.070 -18.209 1.00 94.38 100 SER A N 1
ATOM 755 C CA . SER A 1 100 ? 11.550 -3.844 -19.185 1.00 94.38 100 SER A CA 1
ATOM 756 C C . SER A 1 100 ? 12.899 -4.392 -18.731 1.00 94.38 100 SER A C 1
ATOM 758 O O . SER A 1 100 ? 13.270 -4.377 -17.554 1.00 94.38 100 SER A O 1
ATOM 760 N N . THR A 1 101 ? 13.674 -4.848 -19.705 1.00 94.19 101 THR A N 1
ATOM 761 C CA . THR A 1 101 ? 15.137 -4.895 -19.666 1.00 94.19 101 THR A CA 1
ATOM 762 C C . THR A 1 101 ? 15.671 -3.904 -20.700 1.00 94.19 101 THR A C 1
ATOM 764 O O . THR A 1 101 ? 14.908 -3.285 -21.432 1.00 94.19 101 THR A O 1
ATOM 767 N N . THR A 1 102 ? 16.990 -3.752 -20.816 1.00 91.94 102 THR A N 1
ATOM 768 C CA . THR A 1 102 ? 17.597 -2.867 -21.831 1.00 91.94 102 THR A CA 1
ATOM 769 C C . THR A 1 102 ? 17.476 -3.391 -23.268 1.00 91.94 102 THR A C 1
ATOM 771 O O . THR A 1 102 ? 18.163 -2.887 -24.148 1.00 91.94 102 THR A O 1
ATOM 774 N N . SER A 1 103 ? 16.724 -4.468 -23.500 1.00 91.62 103 SER A N 1
ATOM 775 C CA . SER A 1 103 ? 16.647 -5.126 -24.808 1.00 91.62 103 SER A CA 1
ATOM 776 C C . SER A 1 103 ? 15.280 -5.718 -25.137 1.00 91.62 103 SER A C 1
ATOM 778 O O . SER A 1 103 ? 15.139 -6.322 -26.197 1.00 91.62 103 SER A O 1
ATOM 780 N N . ASN A 1 104 ? 14.334 -5.708 -24.195 1.00 94.06 104 ASN A N 1
ATOM 781 C CA . ASN A 1 104 ? 13.009 -6.285 -24.387 1.00 94.06 104 ASN A CA 1
ATOM 782 C C . ASN A 1 104 ? 12.050 -5.848 -23.270 1.00 94.06 104 ASN A C 1
ATOM 784 O O . ASN A 1 104 ? 12.480 -5.507 -22.169 1.00 94.06 104 ASN A O 1
ATOM 788 N N . VAL A 1 105 ? 10.750 -6.003 -23.516 1.00 96.12 105 VAL A N 1
ATOM 789 C CA . VAL A 1 105 ? 9.690 -5.907 -22.510 1.00 96.12 105 VAL A CA 1
ATOM 790 C C . VAL A 1 105 ? 9.044 -7.279 -22.325 1.00 96.12 105 VAL A C 1
ATOM 792 O O . VAL A 1 105 ? 8.441 -7.836 -23.244 1.00 96.12 105 VAL A O 1
ATOM 795 N N . THR A 1 106 ? 9.147 -7.839 -21.121 1.00 97.38 106 THR A N 1
ATOM 796 C CA . THR A 1 106 ? 8.316 -8.980 -20.719 1.00 97.38 106 THR A CA 1
ATOM 797 C C . THR A 1 106 ? 6.901 -8.476 -20.485 1.00 97.38 106 THR A C 1
ATOM 799 O O . THR A 1 106 ? 6.722 -7.476 -19.792 1.00 97.38 106 THR A O 1
ATOM 802 N N . GLN A 1 107 ? 5.896 -9.180 -21.010 1.00 96.44 107 GLN A N 1
ATOM 803 C CA . GLN A 1 107 ? 4.498 -8.803 -20.824 1.00 96.44 107 GLN A CA 1
ATOM 804 C C . GLN A 1 107 ? 3.672 -9.879 -20.122 1.00 96.44 107 GLN A C 1
ATOM 806 O O . GLN A 1 107 ? 3.828 -11.073 -20.378 1.00 96.44 107 GLN A O 1
ATOM 811 N N . GLU A 1 108 ? 2.721 -9.433 -19.310 1.00 98.06 108 GLU A N 1
ATOM 812 C CA . GLU A 1 108 ? 1.613 -10.243 -18.814 1.00 98.06 108 GLU A CA 1
ATOM 813 C C . GLU A 1 108 ? 0.295 -9.484 -18.954 1.00 98.06 108 GLU A C 1
ATOM 815 O O . GLU A 1 108 ? 0.256 -8.265 -18.815 1.00 98.06 108 GLU A O 1
ATOM 820 N N . VAL A 1 109 ? -0.805 -10.202 -19.189 1.00 97.94 109 VAL A N 1
ATOM 821 C CA . VAL A 1 109 ? -2.141 -9.602 -19.298 1.00 97.94 109 VAL A CA 1
ATOM 822 C C . VAL A 1 109 ? -3.022 -10.086 -18.152 1.00 97.94 109 VAL A C 1
ATOM 824 O O . VAL A 1 109 ? -3.139 -11.285 -17.887 1.00 97.94 109 VAL A O 1
ATOM 827 N N . VAL A 1 110 ? -3.661 -9.138 -17.473 1.00 98.19 110 VAL A N 1
ATOM 828 C CA . VAL A 1 110 ? -4.723 -9.381 -16.496 1.00 98.19 110 VAL A CA 1
ATOM 829 C C . VAL A 1 110 ? -6.054 -9.106 -17.175 1.00 98.19 110 VAL A C 1
ATOM 831 O O . VAL A 1 110 ? -6.311 -7.982 -17.593 1.00 98.19 110 VAL A O 1
ATOM 834 N N . ASN A 1 111 ? -6.892 -10.134 -17.281 1.00 97.69 111 ASN A N 1
ATOM 835 C CA . ASN A 1 111 ? -8.230 -10.028 -17.858 1.00 97.69 111 ASN A CA 1
ATOM 836 C C . ASN A 1 111 ? -9.284 -9.745 -16.785 1.00 97.69 111 ASN A C 1
ATOM 838 O O . ASN A 1 111 ? -9.050 -9.977 -15.596 1.00 97.69 111 ASN A O 1
ATOM 842 N N . ASP A 1 112 ? -10.460 -9.309 -17.238 1.00 97.12 112 ASP A N 1
ATOM 843 C CA . ASP A 1 112 ? -11.619 -8.999 -16.401 1.00 97.12 112 ASP A CA 1
ATOM 844 C C . ASP A 1 112 ? -11.297 -7.977 -15.298 1.00 97.12 112 ASP A C 1
ATOM 846 O O . ASP A 1 112 ? -11.767 -8.087 -14.182 1.00 97.12 112 ASP A O 1
ATOM 850 N N . PHE A 1 113 ? -10.468 -6.972 -15.556 1.00 97.94 113 PHE A N 1
ATOM 851 C CA . PHE A 1 113 ? -10.111 -5.973 -14.551 1.00 97.94 113 PHE A CA 1
ATOM 852 C C . PHE A 1 113 ? -10.347 -4.567 -15.091 1.00 97.94 113 PHE A C 1
ATOM 854 O O . PHE A 1 113 ? -9.817 -4.205 -16.140 1.00 97.94 113 PHE A O 1
ATOM 861 N N . VAL A 1 114 ? -11.128 -3.762 -14.367 1.00 97.19 114 VAL A N 1
ATOM 862 C CA . VAL A 1 114 ? -11.379 -2.358 -14.711 1.00 97.19 114 VAL A CA 1
ATOM 863 C C . VAL A 1 114 ? -10.688 -1.466 -13.692 1.00 97.19 114 VAL A C 1
ATOM 865 O O . VAL A 1 114 ? -11.026 -1.478 -12.510 1.00 97.19 114 VAL A O 1
ATOM 868 N N . LYS A 1 115 ? -9.724 -0.658 -14.141 1.00 97.31 115 LYS A N 1
ATOM 869 C CA . LYS A 1 115 ? -9.031 0.284 -13.259 1.00 97.31 115 LYS A CA 1
ATOM 870 C C . LYS A 1 115 ? -9.973 1.417 -12.870 1.00 97.31 115 LYS A C 1
ATOM 872 O O . LYS A 1 115 ? -10.291 2.277 -13.695 1.00 97.31 115 LYS A O 1
ATOM 877 N N . THR A 1 116 ? -10.299 1.484 -11.585 1.00 97.44 116 THR A N 1
ATOM 878 C CA . THR A 1 116 ? -10.883 2.675 -10.950 1.00 97.44 116 THR A CA 1
ATOM 879 C C . THR A 1 116 ? -9.783 3.566 -10.384 1.00 97.44 116 THR A C 1
ATOM 881 O O . THR A 1 116 ? -9.504 4.618 -10.960 1.00 97.44 116 THR A O 1
ATOM 884 N N . GLU A 1 117 ? -9.065 3.106 -9.361 1.00 98.06 117 GLU A N 1
ATOM 885 C CA . GLU A 1 117 ? -7.946 3.828 -8.738 1.00 98.06 117 GLU A CA 1
ATOM 886 C C . GLU A 1 117 ? -6.635 3.049 -8.887 1.00 98.06 117 GLU A C 1
ATOM 888 O O . GLU A 1 117 ? -6.635 1.822 -9.009 1.00 98.06 117 GLU A O 1
ATOM 893 N N . VAL A 1 118 ? -5.515 3.771 -8.891 1.00 98.62 118 VAL A N 1
ATOM 894 C CA . VAL A 1 118 ? -4.158 3.215 -8.911 1.00 98.62 118 VAL A CA 1
ATOM 895 C C . VAL A 1 118 ? -3.255 4.085 -8.043 1.00 98.62 118 VAL A C 1
ATOM 897 O O . VAL A 1 118 ? -3.401 5.307 -8.052 1.00 98.62 118 VAL A O 1
ATOM 900 N N . VAL A 1 119 ? -2.368 3.458 -7.273 1.00 98.56 119 VAL A N 1
ATOM 901 C CA . VAL A 1 119 ? -1.383 4.133 -6.416 1.00 98.56 119 VAL A CA 1
ATOM 902 C C . VAL A 1 119 ? -0.060 3.373 -6.422 1.00 98.56 119 VAL A C 1
ATOM 904 O O . VAL A 1 119 ? -0.047 2.145 -6.566 1.00 98.56 119 VAL A O 1
ATOM 907 N N . ASP A 1 120 ? 1.029 4.101 -6.200 1.00 98.19 120 ASP A N 1
ATOM 908 C CA . ASP A 1 120 ? 2.362 3.545 -5.979 1.00 98.19 120 ASP A CA 1
ATOM 909 C C . ASP A 1 120 ? 2.620 3.407 -4.477 1.00 98.19 120 ASP A C 1
ATOM 911 O O . ASP A 1 120 ? 2.564 4.388 -3.736 1.00 98.19 120 ASP A O 1
ATOM 915 N N . ALA A 1 121 ? 2.884 2.181 -4.032 1.00 97.75 121 ALA A N 1
ATOM 916 C CA . ALA A 1 121 ? 3.622 1.922 -2.804 1.00 97.75 121 ALA A CA 1
ATOM 917 C C . ALA A 1 121 ? 5.111 1.756 -3.154 1.00 97.75 121 ALA A C 1
ATOM 919 O O . ALA A 1 121 ? 5.445 1.421 -4.291 1.00 97.75 121 ALA A O 1
ATOM 920 N N . ASP A 1 122 ? 6.002 1.918 -2.176 1.00 96.38 122 ASP A N 1
ATOM 921 C CA . ASP A 1 122 ? 7.459 1.935 -2.400 1.00 96.38 122 ASP A CA 1
ATOM 922 C C . ASP A 1 122 ? 7.981 0.681 -3.139 1.00 96.38 122 ASP A C 1
ATOM 924 O O . ASP A 1 122 ? 8.946 0.757 -3.897 1.00 96.38 122 ASP A O 1
ATOM 928 N N . SER A 1 123 ? 7.342 -0.480 -2.951 1.00 96.06 123 SER A N 1
ATOM 929 C CA . SER A 1 123 ? 7.749 -1.757 -3.563 1.00 96.06 123 SER A CA 1
ATOM 930 C C . SER A 1 123 ? 6.741 -2.379 -4.534 1.00 96.06 123 SER A C 1
ATOM 932 O O . SER A 1 123 ? 7.010 -3.460 -5.074 1.00 96.06 123 SER A O 1
ATOM 934 N N . PHE A 1 124 ? 5.576 -1.763 -4.757 1.00 98.12 124 PHE A N 1
ATOM 935 C CA . PHE A 1 124 ? 4.566 -2.283 -5.683 1.00 98.12 124 PHE A CA 1
ATOM 936 C C . PHE A 1 124 ? 3.538 -1.232 -6.107 1.00 98.12 124 PHE A C 1
ATOM 938 O O . PHE A 1 124 ? 3.224 -0.300 -5.379 1.00 98.12 124 PHE A O 1
ATOM 945 N N . ILE A 1 125 ? 2.898 -1.480 -7.244 1.00 98.69 125 ILE A N 1
ATOM 946 C CA . ILE A 1 125 ? 1.730 -0.743 -7.722 1.00 98.69 125 ILE A CA 1
ATOM 947 C C . ILE A 1 125 ? 0.468 -1.486 -7.274 1.00 98.69 125 ILE A C 1
ATOM 949 O O . ILE A 1 125 ? 0.342 -2.702 -7.472 1.00 98.69 125 ILE A O 1
ATOM 953 N N . ALA A 1 126 ? -0.478 -0.770 -6.666 1.00 98.69 126 ALA A N 1
ATOM 954 C CA . ALA A 1 126 ? -1.800 -1.292 -6.330 1.00 98.69 126 ALA A CA 1
ATOM 955 C C . ALA A 1 126 ? -2.855 -0.701 -7.263 1.00 98.69 126 ALA A C 1
ATOM 957 O O . ALA A 1 126 ? -2.961 0.514 -7.404 1.00 98.69 126 ALA A O 1
ATOM 958 N N . VAL A 1 127 ? -3.670 -1.566 -7.864 1.00 98.69 127 VAL A N 1
ATOM 959 C CA . VAL A 1 127 ? -4.760 -1.181 -8.762 1.00 98.69 127 VAL A CA 1
ATOM 960 C C . VAL A 1 127 ? -6.071 -1.696 -8.195 1.00 98.69 127 VAL A C 1
ATOM 962 O O . VAL A 1 127 ? -6.216 -2.896 -7.973 1.00 98.69 127 VAL A O 1
ATOM 965 N N . LEU A 1 128 ? -7.034 -0.809 -7.973 1.00 98.69 128 LEU A N 1
ATOM 966 C CA . LEU A 1 128 ? -8.358 -1.149 -7.465 1.00 98.69 128 LEU A CA 1
ATOM 967 C C . LEU A 1 128 ? -9.369 -1.208 -8.612 1.00 98.69 128 LEU A C 1
ATOM 969 O O . LEU A 1 128 ? -9.527 -0.235 -9.355 1.00 98.69 128 LEU A O 1
ATOM 973 N N . ASP A 1 129 ? -10.096 -2.321 -8.692 1.00 97.81 129 ASP A N 1
ATOM 974 C CA . ASP A 1 129 ? -11.389 -2.431 -9.368 1.00 97.81 129 ASP A CA 1
ATOM 975 C C . ASP A 1 129 ? -12.476 -2.353 -8.292 1.00 97.81 129 ASP A C 1
ATOM 977 O O . ASP A 1 129 ? -12.802 -3.332 -7.613 1.00 97.81 129 ASP A O 1
ATOM 981 N N . ALA A 1 130 ? -12.995 -1.146 -8.085 1.00 96.25 130 ALA A N 1
ATOM 982 C CA . ALA A 1 130 ? -14.005 -0.861 -7.088 1.00 96.25 130 ALA A CA 1
ATOM 983 C C . ALA A 1 130 ? -15.321 -1.546 -7.458 1.00 96.25 130 ALA A C 1
ATOM 985 O O . ALA A 1 130 ? -15.997 -2.049 -6.569 1.00 96.25 130 ALA A O 1
ATOM 986 N N . ASN A 1 131 ? -15.661 -1.650 -8.746 1.00 92.81 131 ASN A N 1
ATOM 987 C CA . ASN A 1 131 ? -16.923 -2.246 -9.192 1.00 92.81 131 ASN A CA 1
ATOM 988 C C . ASN A 1 131 ? -16.999 -3.731 -8.832 1.00 92.81 131 ASN A C 1
ATOM 990 O O . ASN A 1 131 ? -18.016 -4.194 -8.324 1.00 92.81 131 ASN A O 1
ATOM 994 N N . GLN A 1 132 ? -15.909 -4.465 -9.063 1.00 94.00 132 GLN A N 1
ATOM 995 C CA . GLN A 1 132 ? -15.824 -5.889 -8.740 1.00 94.00 132 GLN A CA 1
ATOM 996 C C . GLN A 1 132 ? -15.229 -6.176 -7.358 1.00 94.00 132 GLN A C 1
ATOM 998 O O . GLN A 1 132 ? -15.114 -7.339 -6.975 1.00 94.00 132 GLN A O 1
ATOM 1003 N N . ARG A 1 133 ? -14.845 -5.138 -6.604 1.00 95.38 133 ARG A N 1
ATOM 1004 C CA . ARG A 1 133 ? -14.252 -5.254 -5.263 1.00 95.38 133 ARG A CA 1
ATOM 1005 C C . ARG A 1 133 ? -13.069 -6.216 -5.255 1.00 95.38 133 ARG A C 1
ATOM 1007 O O . ARG A 1 133 ? -12.983 -7.142 -4.449 1.00 95.38 133 ARG A O 1
ATOM 1014 N N . LYS A 1 134 ? -12.134 -5.972 -6.168 1.00 96.50 134 LYS A N 1
ATOM 1015 C CA . LYS A 1 134 ? -10.866 -6.692 -6.243 1.00 96.50 134 LYS A CA 1
ATOM 1016 C C . LYS A 1 134 ? -9.712 -5.731 -6.419 1.00 96.50 134 LYS A C 1
ATOM 1018 O O . LYS A 1 134 ? -9.857 -4.646 -6.978 1.00 96.50 134 LYS A O 1
ATOM 1023 N N . VAL A 1 135 ? -8.554 -6.143 -5.931 1.00 98.31 135 VAL A N 1
ATOM 1024 C CA . VAL A 1 135 ? -7.336 -5.345 -6.006 1.00 98.31 135 VAL A CA 1
ATOM 1025 C C . VAL A 1 135 ? -6.217 -6.179 -6.608 1.00 98.31 135 VAL A C 1
ATOM 1027 O O . VAL A 1 135 ? -6.037 -7.349 -6.268 1.00 98.31 135 VAL A O 1
ATOM 1030 N N . LEU A 1 136 ? -5.492 -5.588 -7.547 1.00 98.56 136 LEU A N 1
ATOM 1031 C CA . LEU A 1 136 ? -4.313 -6.161 -8.171 1.00 98.56 136 LEU A CA 1
ATOM 1032 C C . LEU A 1 136 ? -3.082 -5.510 -7.545 1.00 98.56 136 LEU A C 1
ATOM 1034 O O . LEU A 1 136 ? -2.943 -4.291 -7.563 1.00 98.56 136 LEU A O 1
ATOM 1038 N N . ARG A 1 137 ? -2.179 -6.333 -7.019 1.00 98.38 137 ARG A N 1
ATOM 1039 C CA . ARG A 1 137 ? -0.832 -5.921 -6.631 1.00 98.38 137 ARG A CA 1
ATOM 1040 C C . ARG A 1 137 ? 0.131 -6.339 -7.730 1.00 98.38 137 ARG A C 1
ATOM 1042 O O . ARG A 1 137 ? 0.131 -7.520 -8.085 1.00 98.38 137 ARG A O 1
ATOM 1049 N N . VAL A 1 138 ? 0.954 -5.418 -8.216 1.00 98.31 138 VAL A N 1
ATOM 1050 C CA . VAL A 1 138 ? 1.987 -5.687 -9.223 1.00 98.31 138 VAL A CA 1
ATOM 1051 C C . VAL A 1 138 ? 3.320 -5.135 -8.744 1.00 98.31 138 VAL A C 1
ATOM 1053 O O . VAL A 1 138 ? 3.416 -3.972 -8.378 1.00 98.31 138 VAL A O 1
ATOM 1056 N N . SER A 1 139 ? 4.356 -5.957 -8.769 1.00 97.00 139 SER A N 1
ATOM 1057 C CA . SER A 1 139 ? 5.742 -5.517 -8.671 1.00 97.00 139 SER A CA 1
ATOM 1058 C C . SER A 1 139 ? 6.556 -6.192 -9.763 1.00 97.00 139 SER A C 1
ATOM 1060 O O . SER A 1 139 ? 6.171 -7.229 -10.304 1.00 97.00 139 SER A O 1
ATOM 1062 N N . GLY A 1 140 ? 7.680 -5.600 -10.125 1.00 92.94 140 GLY A N 1
ATOM 1063 C CA . GLY A 1 140 ? 8.510 -6.133 -11.186 1.00 92.94 140 GLY A CA 1
ATOM 1064 C C . GLY A 1 140 ? 9.787 -5.339 -11.337 1.00 92.94 140 GLY A C 1
ATOM 1065 O O . GLY A 1 140 ? 9.853 -4.183 -10.937 1.00 92.94 140 GLY A O 1
ATOM 1066 N N . ASN A 1 141 ? 10.816 -6.005 -11.841 1.00 88.56 141 ASN A N 1
ATOM 1067 C CA . ASN A 1 141 ? 12.116 -5.412 -12.131 1.00 88.56 141 ASN A CA 1
ATOM 1068 C C . ASN A 1 141 ? 12.863 -6.348 -13.088 1.00 88.56 141 ASN A C 1
ATOM 1070 O O . ASN A 1 141 ? 12.757 -7.575 -12.969 1.00 88.56 141 ASN A O 1
ATOM 1074 N N . ALA A 1 142 ? 13.638 -5.776 -14.007 1.00 90.69 142 ALA A N 1
ATOM 1075 C CA . ALA A 1 142 ? 14.526 -6.496 -14.911 1.00 90.69 142 ALA A CA 1
ATOM 1076 C C . ALA A 1 142 ? 13.795 -7.605 -15.686 1.00 90.69 142 ALA A C 1
ATOM 1078 O O . ALA A 1 142 ? 14.240 -8.756 -15.736 1.00 90.69 142 ALA A O 1
ATOM 1079 N N . GLY A 1 143 ? 12.637 -7.261 -16.251 1.00 91.69 143 GLY A N 1
ATOM 1080 C CA . GLY A 1 143 ? 11.805 -8.169 -17.036 1.00 91.69 143 GLY A CA 1
ATOM 1081 C C . GLY A 1 143 ? 11.063 -9.236 -16.228 1.00 91.69 143 GLY A C 1
ATOM 1082 O O . GLY A 1 143 ? 10.442 -10.113 -16.828 1.00 91.69 143 GLY A O 1
ATOM 1083 N N . LYS A 1 144 ? 11.117 -9.211 -14.891 1.00 96.12 144 LYS A N 1
ATOM 1084 C CA . LYS A 1 144 ? 10.329 -10.106 -14.031 1.00 96.12 144 LYS A CA 1
ATOM 1085 C C . LYS A 1 144 ? 9.068 -9.400 -13.571 1.00 96.12 144 LYS A C 1
ATOM 1087 O O . LYS A 1 144 ? 9.147 -8.283 -13.075 1.00 96.12 144 LYS A O 1
ATOM 1092 N N . ILE A 1 145 ? 7.937 -10.095 -13.646 1.00 97.75 145 ILE A N 1
ATOM 1093 C CA . ILE A 1 145 ? 6.642 -9.613 -13.163 1.00 97.75 145 ILE A CA 1
ATOM 1094 C C . ILE A 1 145 ? 6.184 -10.515 -12.012 1.00 97.75 145 ILE A C 1
ATOM 1096 O O . ILE A 1 145 ? 6.185 -11.739 -12.115 1.00 97.75 145 ILE A O 1
ATOM 1100 N N . ASN A 1 146 ? 5.804 -9.906 -10.893 1.00 96.81 146 ASN A N 1
ATOM 1101 C CA . ASN A 1 146 ? 5.114 -10.545 -9.783 1.00 96.81 146 ASN A CA 1
ATOM 1102 C C . ASN A 1 146 ? 3.775 -9.843 -9.602 1.00 96.81 146 ASN A C 1
ATOM 1104 O O . ASN A 1 146 ? 3.711 -8.677 -9.217 1.00 96.81 146 ASN A O 1
ATOM 1108 N N . ARG A 1 147 ? 2.689 -10.566 -9.860 1.00 96.50 147 ARG A N 1
ATOM 1109 C CA . ARG A 1 147 ? 1.347 -10.036 -9.668 1.00 96.50 147 ARG A CA 1
ATOM 1110 C C . ARG A 1 147 ? 0.479 -10.971 -8.855 1.00 96.50 147 ARG A C 1
ATOM 1112 O O . ARG A 1 147 ? 0.595 -12.193 -8.939 1.00 96.50 147 ARG A O 1
ATOM 1119 N N . LYS A 1 148 ? -0.447 -10.384 -8.105 1.00 97.56 148 LYS A N 1
ATOM 1120 C CA . LYS A 1 148 ? -1.498 -11.126 -7.415 1.00 97.56 148 LYS A CA 1
ATOM 1121 C C . LYS A 1 148 ? -2.779 -10.309 -7.367 1.00 97.56 148 LYS A C 1
ATOM 1123 O O . LYS A 1 148 ? -2.755 -9.140 -6.993 1.00 97.56 148 LYS A O 1
ATOM 1128 N N . THR A 1 149 ? -3.887 -10.947 -7.723 1.00 97.75 149 THR A N 1
ATOM 1129 C CA . THR A 1 149 ? -5.231 -10.377 -7.595 1.00 97.75 149 THR A CA 1
ATOM 1130 C C . THR A 1 149 ? -5.883 -10.932 -6.336 1.00 97.75 149 THR A C 1
ATOM 1132 O O . THR A 1 149 ? -5.817 -12.134 -6.080 1.00 97.75 149 THR A O 1
ATOM 1135 N N . PHE A 1 150 ? -6.500 -10.056 -5.553 1.00 97.81 150 PHE A N 1
ATOM 1136 C CA . PHE A 1 150 ? -7.188 -10.377 -4.308 1.00 97.81 150 PHE A CA 1
ATOM 1137 C C . PHE A 1 150 ? -8.668 -10.012 -4.435 1.00 97.81 150 PHE A C 1
ATOM 1139 O O . PHE A 1 150 ? -8.988 -8.944 -4.963 1.00 97.81 150 PHE A O 1
ATOM 1146 N N . SER A 1 151 ? -9.555 -10.888 -3.959 1.00 96.94 151 SER A N 1
ATOM 1147 C CA . SER A 1 151 ? -11.005 -10.675 -3.985 1.00 96.94 151 SER A CA 1
ATOM 1148 C C . SER A 1 151 ? -11.479 -10.132 -2.640 1.00 96.94 151 SER A C 1
ATOM 1150 O O . SER A 1 151 ? -11.687 -10.895 -1.703 1.00 96.94 151 SER A O 1
ATOM 1152 N N . ILE A 1 152 ? -11.674 -8.816 -2.551 1.00 97.69 152 ILE A N 1
ATOM 1153 C CA . ILE A 1 152 ? -12.200 -8.174 -1.337 1.00 97.69 152 ILE A CA 1
ATOM 1154 C C . ILE A 1 152 ? -13.667 -8.574 -1.135 1.00 97.69 152 ILE A C 1
ATOM 1156 O O . ILE A 1 152 ? -14.088 -8.805 -0.007 1.00 97.69 152 ILE A O 1
ATOM 1160 N N . ALA A 1 153 ? -14.439 -8.711 -2.221 1.00 96.50 153 ALA A N 1
ATOM 1161 C CA . ALA A 1 153 ? -15.796 -9.257 -2.154 1.00 96.50 153 ALA A CA 1
ATOM 1162 C C . ALA A 1 153 ? -15.834 -10.671 -1.568 1.00 96.50 153 ALA A C 1
ATOM 1164 O O . ALA A 1 153 ? -16.685 -10.942 -0.727 1.00 96.50 153 ALA A O 1
ATOM 1165 N N . GLY A 1 154 ? -14.910 -11.540 -1.990 1.00 96.81 154 GLY A N 1
ATOM 1166 C CA . GLY A 1 154 ? -14.809 -12.903 -1.469 1.00 96.81 154 GLY A CA 1
ATOM 1167 C C . GLY A 1 154 ? -14.500 -12.915 0.025 1.00 96.81 154 GLY A C 1
ATOM 1168 O O . GLY A 1 154 ? -15.242 -13.525 0.787 1.00 96.81 154 GLY A O 1
ATOM 1169 N N . ASP A 1 155 ? -13.477 -12.165 0.447 1.00 96.88 155 ASP A N 1
ATOM 1170 C CA . ASP A 1 155 ? -13.094 -12.065 1.861 1.00 96.88 155 ASP A CA 1
ATOM 1171 C C . ASP A 1 155 ? -14.231 -11.479 2.725 1.00 96.88 155 ASP A C 1
ATOM 1173 O O . ASP A 1 155 ? -14.451 -11.907 3.861 1.00 96.88 155 ASP A O 1
ATOM 1177 N N . TYR A 1 156 ? -14.983 -10.511 2.187 1.00 96.75 156 TYR A N 1
ATOM 1178 C CA . TYR A 1 156 ? -16.145 -9.933 2.860 1.00 96.75 156 TYR A CA 1
ATOM 1179 C C . TYR A 1 156 ? -17.284 -10.947 3.005 1.00 96.75 156 TYR A C 1
ATOM 1181 O O . TYR A 1 156 ? -17.836 -11.096 4.094 1.00 96.75 156 TYR A O 1
ATOM 1189 N N . GLU A 1 157 ? -17.645 -11.651 1.931 1.00 95.69 157 GLU A N 1
ATOM 1190 C CA . GLU A 1 157 ? -18.724 -12.642 1.949 1.00 95.69 157 GLU A CA 1
ATOM 1191 C C . GLU A 1 157 ? -18.381 -13.831 2.854 1.00 95.69 157 GLU A C 1
ATOM 1193 O O . GLU A 1 157 ? -19.225 -14.243 3.647 1.00 95.69 157 GLU A O 1
ATOM 1198 N N . GLU A 1 158 ? -17.135 -14.314 2.820 1.00 95.44 158 GLU A N 1
ATOM 1199 C CA . GLU A 1 158 ? -16.644 -15.370 3.714 1.00 95.44 158 GLU A CA 1
ATOM 1200 C C . GLU A 1 158 ? -16.768 -14.963 5.187 1.00 95.44 158 GLU A C 1
ATOM 1202 O O . GLU A 1 158 ? -17.210 -15.751 6.024 1.00 95.44 158 GLU A O 1
ATOM 1207 N N . LYS A 1 159 ? -16.417 -13.714 5.513 1.00 93.75 159 LYS A N 1
ATOM 1208 C CA . LYS A 1 159 ? -16.391 -13.236 6.898 1.00 93.75 159 LYS A CA 1
ATOM 1209 C C . LYS A 1 159 ? -17.755 -12.801 7.431 1.00 93.75 159 LYS A C 1
ATOM 1211 O O . LYS A 1 159 ? -18.031 -12.984 8.614 1.00 93.75 159 LYS A O 1
ATOM 1216 N N . CYS A 1 160 ? -18.589 -12.187 6.594 1.00 92.94 160 CYS A N 1
ATOM 1217 C CA . CYS A 1 160 ? -19.868 -11.603 7.006 1.00 92.94 160 CYS A CA 1
ATOM 1218 C C . CYS A 1 160 ? -21.092 -12.443 6.622 1.00 92.94 160 CYS A C 1
ATOM 1220 O O . CYS A 1 160 ? -22.186 -12.143 7.097 1.00 92.94 160 CYS A O 1
ATOM 1222 N N . GLY A 1 161 ? -20.951 -13.432 5.734 1.00 93.94 161 GLY A N 1
ATOM 1223 C CA . GLY A 1 161 ? -22.068 -14.226 5.211 1.00 93.94 161 GLY A CA 1
ATOM 1224 C C . GLY A 1 161 ? -23.066 -13.424 4.366 1.00 93.94 161 GLY A C 1
ATOM 1225 O O . GLY A 1 161 ? -24.208 -13.847 4.192 1.00 93.94 161 GLY A O 1
ATOM 1226 N N . LYS A 1 162 ? -22.677 -12.240 3.879 1.00 92.50 162 LYS A N 1
ATOM 1227 C CA . LYS A 1 162 ? -23.531 -11.348 3.085 1.00 92.50 162 LYS A CA 1
ATOM 1228 C C . LYS A 1 162 ? -22.725 -10.624 2.014 1.00 92.50 162 LYS A C 1
ATOM 1230 O O . LYS A 1 162 ? -21.518 -10.440 2.149 1.00 92.50 162 LYS A O 1
ATOM 1235 N N . ARG A 1 163 ? -23.416 -10.168 0.971 1.00 92.00 163 ARG A N 1
ATOM 1236 C CA . ARG A 1 163 ? -22.807 -9.400 -0.122 1.00 92.00 163 ARG A CA 1
ATOM 1237 C C . ARG A 1 163 ? -22.527 -7.957 0.290 1.00 92.00 163 ARG A C 1
ATOM 1239 O O . ARG A 1 163 ? -23.246 -7.387 1.111 1.00 92.00 163 ARG A O 1
ATOM 1246 N N . LEU A 1 164 ? -21.507 -7.376 -0.336 1.00 93.50 164 LEU A N 1
ATOM 1247 C CA . LEU A 1 164 ? -21.180 -5.957 -0.223 1.00 93.50 164 LEU A CA 1
ATOM 1248 C C . LEU A 1 164 ? -22.329 -5.086 -0.750 1.00 93.50 164 LEU A C 1
ATOM 1250 O O . LEU A 1 164 ? -22.921 -5.372 -1.793 1.00 93.50 164 LEU A O 1
ATOM 1254 N N . LEU A 1 165 ? -22.609 -4.000 -0.036 1.00 94.06 165 LEU A N 1
ATOM 1255 C CA . LEU A 1 165 ? -23.463 -2.914 -0.496 1.00 94.06 165 LEU A CA 1
ATOM 1256 C C . LEU A 1 165 ? -22.729 -2.082 -1.552 1.00 94.06 165 LEU A C 1
ATOM 1258 O O . LEU A 1 165 ? -21.499 -1.983 -1.551 1.00 94.06 165 LEU A O 1
ATOM 1262 N N . SER A 1 166 ? -23.498 -1.435 -2.428 1.00 93.19 166 SER A N 1
ATOM 1263 C CA . SER A 1 166 ? -22.949 -0.486 -3.395 1.00 93.19 166 SER A CA 1
ATOM 1264 C C . SER A 1 166 ? -22.330 0.714 -2.676 1.00 93.19 166 SER A C 1
ATOM 1266 O O . SER A 1 166 ? -23.007 1.405 -1.918 1.00 93.19 166 SER A O 1
ATOM 1268 N N . SER A 1 167 ? -21.055 0.983 -2.949 1.00 95.38 167 SER A N 1
ATOM 1269 C CA . SER A 1 167 ? -20.323 2.152 -2.443 1.00 95.38 167 SER A CA 1
ATOM 1270 C C . SER A 1 167 ? -19.017 2.362 -3.217 1.00 95.38 167 SER A C 1
ATOM 1272 O O . SER A 1 167 ? -18.665 1.541 -4.073 1.00 95.38 167 SER A O 1
ATOM 1274 N N . ASN A 1 168 ? -18.298 3.437 -2.885 1.00 94.19 168 ASN A N 1
ATOM 1275 C CA . ASN A 1 168 ? -17.048 3.852 -3.519 1.00 94.19 168 ASN A CA 1
ATOM 1276 C C . ASN A 1 168 ? -15.875 3.693 -2.534 1.00 94.19 168 ASN A C 1
ATOM 1278 O O . ASN A 1 168 ? -15.583 4.633 -1.792 1.00 94.19 168 ASN A O 1
ATOM 1282 N N . PRO A 1 169 ? -15.233 2.513 -2.471 1.00 97.06 169 PRO A N 1
ATOM 1283 C CA . PRO A 1 169 ? -14.045 2.324 -1.651 1.00 97.06 169 PRO A CA 1
ATOM 1284 C C . PRO A 1 169 ? -12.915 3.240 -2.126 1.00 97.06 169 PRO A C 1
ATOM 1286 O O . PRO A 1 169 ? -12.793 3.494 -3.319 1.00 97.06 169 PRO A O 1
ATOM 1289 N N . THR A 1 170 ? -12.084 3.700 -1.196 1.00 96.81 170 THR A N 1
ATOM 1290 C CA . THR A 1 170 ? -10.951 4.597 -1.466 1.00 96.81 170 THR A CA 1
ATOM 1291 C C . THR A 1 170 ? -9.639 3.825 -1.421 1.00 96.81 170 THR A C 1
ATOM 1293 O O . THR A 1 170 ? -9.455 3.021 -0.510 1.00 96.81 170 THR A O 1
ATOM 1296 N N . LEU A 1 171 ? -8.708 4.095 -2.345 1.00 98.56 171 LEU A N 1
ATOM 1297 C CA . LEU A 1 171 ? -7.356 3.523 -2.352 1.00 98.56 171 LEU A CA 1
ATOM 1298 C C . LEU A 1 171 ? -6.303 4.579 -1.972 1.00 98.56 171 LEU A C 1
ATOM 1300 O O . LEU A 1 171 ? -6.223 5.647 -2.579 1.00 98.56 171 LEU A O 1
ATOM 1304 N N . ARG A 1 172 ? -5.455 4.287 -0.981 1.00 98.38 172 ARG A N 1
ATOM 1305 C CA . ARG A 1 172 ? -4.304 5.130 -0.597 1.00 98.38 172 ARG A CA 1
ATOM 1306 C C . ARG A 1 172 ? -3.062 4.279 -0.383 1.00 98.38 172 ARG A C 1
ATOM 1308 O O . ARG A 1 172 ? -3.183 3.162 0.107 1.00 98.38 172 ARG A O 1
ATOM 1315 N N . ALA A 1 173 ? -1.888 4.807 -0.707 1.00 98.25 173 ALA A N 1
ATOM 1316 C CA . ALA A 1 173 ? -0.610 4.177 -0.391 1.00 98.25 173 ALA A CA 1
ATOM 1317 C C . ALA A 1 173 ? 0.202 5.056 0.555 1.00 98.25 173 ALA A C 1
ATOM 1319 O O . ALA A 1 173 ? 0.140 6.281 0.464 1.00 98.25 173 ALA A O 1
ATOM 1320 N N . TYR A 1 174 ? 0.924 4.394 1.454 1.00 98.06 174 TYR A N 1
ATOM 1321 C CA . TYR A 1 174 ? 1.910 4.999 2.332 1.00 98.06 174 TYR A CA 1
ATOM 1322 C C . TYR A 1 174 ? 3.064 4.022 2.518 1.00 98.06 174 TYR A C 1
ATOM 1324 O O . TYR A 1 174 ? 2.842 2.889 2.967 1.00 98.06 174 TYR A O 1
ATOM 1332 N N . ASN A 1 175 ? 4.284 4.456 2.209 1.00 97.06 175 ASN A N 1
ATOM 1333 C CA . ASN A 1 175 ? 5.475 3.606 2.226 1.00 97.06 175 ASN A CA 1
ATOM 1334 C C . ASN A 1 175 ? 5.224 2.278 1.461 1.00 97.06 175 ASN A C 1
ATOM 1336 O O . ASN A 1 175 ? 4.675 2.286 0.363 1.00 97.06 175 ASN A O 1
ATOM 1340 N N . ASP A 1 176 ? 5.554 1.119 2.035 1.00 97.06 176 ASP A N 1
ATOM 1341 C CA . ASP A 1 176 ? 5.373 -0.210 1.435 1.00 97.06 176 ASP A CA 1
ATOM 1342 C C . ASP A 1 176 ? 3.941 -0.774 1.556 1.00 97.06 176 ASP A C 1
ATOM 1344 O O . ASP A 1 176 ? 3.730 -1.991 1.496 1.00 97.06 176 ASP A O 1
ATOM 1348 N N . TYR A 1 177 ? 2.933 0.069 1.788 1.00 98.44 177 TYR A N 1
ATOM 1349 C CA . TYR A 1 177 ? 1.581 -0.383 2.114 1.00 98.44 177 TYR A CA 1
ATOM 1350 C C . TYR A 1 177 ? 0.524 0.355 1.304 1.00 98.44 177 TYR A C 1
ATOM 1352 O O . TYR A 1 177 ? 0.609 1.562 1.103 1.00 98.44 177 TYR A O 1
ATOM 1360 N N . ALA A 1 178 ? -0.524 -0.366 0.906 1.00 98.62 178 ALA A N 1
ATOM 1361 C CA . ALA A 1 178 ? -1.724 0.234 0.336 1.00 98.62 178 ALA A CA 1
ATOM 1362 C C . ALA A 1 178 ? -2.960 -0.162 1.147 1.00 98.62 178 ALA A C 1
ATOM 1364 O O . ALA A 1 178 ? -3.089 -1.299 1.603 1.00 98.62 178 ALA A O 1
ATOM 1365 N N . PHE A 1 179 ? -3.869 0.785 1.325 1.00 98.75 179 PHE A N 1
ATOM 1366 C CA . PHE A 1 179 ? -5.063 0.679 2.147 1.00 98.75 179 PHE A CA 1
ATOM 1367 C C . PHE A 1 179 ? -6.281 0.934 1.272 1.00 98.75 179 PHE A C 1
ATOM 1369 O O . PHE A 1 179 ? -6.352 1.954 0.585 1.00 98.75 179 PHE A O 1
ATOM 1376 N N . ILE A 1 180 ? -7.229 0.001 1.308 1.00 98.69 180 ILE A N 1
ATOM 1377 C CA . ILE A 1 180 ? -8.538 0.146 0.682 1.00 98.69 180 ILE A CA 1
ATOM 1378 C C . ILE A 1 180 ? -9.577 0.222 1.786 1.00 98.69 180 ILE A C 1
ATOM 1380 O O . ILE A 1 180 ? -9.781 -0.765 2.491 1.00 98.69 180 ILE A O 1
ATOM 1384 N N . THR A 1 181 ? -10.219 1.373 1.938 1.00 98.31 181 THR A N 1
ATOM 1385 C CA . THR A 1 181 ? -11.251 1.608 2.956 1.00 98.31 181 THR A CA 1
ATOM 1386 C C . THR A 1 181 ? -12.614 1.777 2.307 1.00 98.31 181 THR A C 1
ATOM 1388 O O . THR A 1 181 ? -12.731 2.365 1.233 1.00 98.31 181 THR A O 1
ATOM 1391 N N . ASP A 1 182 ? -13.655 1.272 2.955 1.00 97.69 182 ASP A N 1
ATOM 1392 C CA . ASP A 1 182 ? -15.042 1.427 2.520 1.00 97.69 182 ASP A CA 1
ATOM 1393 C C . ASP A 1 182 ? -15.892 1.723 3.750 1.00 97.69 182 ASP A C 1
ATOM 1395 O O . ASP A 1 182 ? -16.154 0.824 4.540 1.00 97.69 182 ASP A O 1
ATOM 1399 N N . ASP A 1 183 ? -16.312 2.973 3.938 1.00 95.69 183 ASP A N 1
ATOM 1400 C CA . ASP A 1 183 ? -17.049 3.377 5.145 1.00 95.69 183 ASP A CA 1
ATOM 1401 C C . ASP A 1 183 ? -18.516 2.919 5.136 1.00 95.69 183 ASP A C 1
ATOM 1403 O O . ASP A 1 183 ? -19.153 2.858 6.188 1.00 95.69 183 ASP A O 1
ATOM 1407 N N . VAL A 1 184 ? -19.055 2.553 3.966 1.00 95.44 184 VAL A N 1
ATOM 1408 C CA . VAL A 1 184 ? -20.411 1.994 3.847 1.00 95.44 184 VAL A CA 1
ATOM 1409 C C . VAL A 1 184 ? -20.407 0.531 4.272 1.00 95.44 184 VAL A C 1
ATOM 1411 O O . VAL A 1 184 ? -21.247 0.112 5.066 1.00 95.44 184 VAL A O 1
ATOM 1414 N N . ASN A 1 185 ? -19.447 -0.246 3.766 1.00 95.94 185 ASN A N 1
ATOM 1415 C CA . ASN A 1 185 ? -19.303 -1.665 4.103 1.00 95.94 185 ASN A CA 1
ATOM 1416 C C . ASN A 1 185 ? -18.434 -1.918 5.345 1.00 95.94 185 ASN A C 1
ATOM 1418 O O . ASN A 1 185 ? -18.418 -3.034 5.860 1.00 95.94 185 ASN A O 1
ATOM 1422 N N . GLN A 1 186 ? -17.753 -0.882 5.829 1.00 96.56 186 GLN A N 1
ATOM 1423 C CA . GLN A 1 186 ? -16.972 -0.805 7.064 1.00 96.56 186 GLN A CA 1
ATOM 1424 C C . GLN A 1 186 ? -15.865 -1.844 7.155 1.00 96.56 186 GLN A C 1
ATOM 1426 O O . GLN A 1 186 ? -15.749 -2.598 8.126 1.00 96.56 186 GLN A O 1
ATOM 1431 N N . TYR A 1 187 ? -15.032 -1.865 6.123 1.00 97.62 187 TYR A N 1
ATOM 1432 C CA . TYR A 1 187 ? -13.829 -2.677 6.099 1.00 97.62 187 TYR A CA 1
ATOM 1433 C C . TYR A 1 187 ? -12.610 -1.846 5.710 1.00 97.62 187 TYR A C 1
ATOM 1435 O O . TYR A 1 187 ? -12.703 -0.833 5.015 1.00 97.62 187 TYR A O 1
ATOM 1443 N N . VAL A 1 188 ? -11.446 -2.335 6.128 1.00 98.50 188 VAL A N 1
ATOM 1444 C CA . VAL A 1 188 ? -10.148 -1.941 5.592 1.00 98.50 188 VAL A CA 1
ATOM 1445 C C . VAL A 1 188 ? -9.432 -3.181 5.066 1.00 98.50 188 VAL A C 1
ATOM 1447 O O . VAL A 1 188 ? -9.306 -4.196 5.755 1.00 98.50 188 VAL A O 1
ATOM 1450 N N . PHE A 1 189 ? -8.962 -3.097 3.827 1.00 98.50 189 PHE A N 1
ATOM 1451 C CA . PHE A 1 189 ? -8.074 -4.078 3.225 1.00 98.50 189 PHE A CA 1
ATOM 1452 C C . PHE A 1 189 ? -6.664 -3.498 3.156 1.00 98.50 189 PHE A C 1
ATOM 1454 O O . PHE A 1 189 ? -6.458 -2.420 2.603 1.00 98.50 189 PHE A O 1
ATOM 1461 N N . ILE A 1 190 ? -5.695 -4.205 3.726 1.00 98.50 190 ILE A N 1
ATOM 1462 C CA . ILE A 1 190 ? -4.300 -3.771 3.807 1.00 98.50 190 ILE A CA 1
ATOM 1463 C C . ILE A 1 190 ? -3.476 -4.663 2.890 1.00 98.50 190 ILE A C 1
ATOM 1465 O O . ILE A 1 190 ? -3.354 -5.865 3.130 1.00 98.50 190 ILE A O 1
ATOM 1469 N N . LEU A 1 191 ? -2.878 -4.075 1.862 1.00 98.19 191 LEU A N 1
ATOM 1470 C CA . LEU A 1 191 ? -1.870 -4.707 1.027 1.00 98.19 191 LEU A CA 1
ATOM 1471 C C . LEU A 1 191 ? -0.480 -4.417 1.578 1.00 98.19 191 LEU A C 1
ATOM 1473 O O . LEU A 1 191 ? -0.139 -3.279 1.883 1.00 98.19 191 LEU A O 1
ATOM 1477 N N . THR A 1 192 ? 0.329 -5.466 1.661 1.00 96.69 192 THR A N 1
ATOM 1478 C CA . THR A 1 192 ? 1.758 -5.393 1.974 1.00 96.69 192 THR A CA 1
ATOM 1479 C C . THR A 1 192 ? 2.553 -6.038 0.830 1.00 96.69 192 THR A C 1
ATOM 1481 O O . THR A 1 192 ? 1.963 -6.743 -0.009 1.00 96.69 192 THR A O 1
ATOM 1484 N N . PRO A 1 193 ? 3.895 -5.922 0.817 1.00 93.69 193 PRO A N 1
ATOM 1485 C CA . PRO A 1 193 ? 4.708 -6.461 -0.273 1.00 93.69 193 PRO A CA 1
ATOM 1486 C C . PRO A 1 193 ? 4.521 -7.970 -0.471 1.00 93.69 193 PRO A C 1
ATOM 1488 O O . PRO A 1 193 ? 4.619 -8.478 -1.583 1.00 93.69 193 PRO A O 1
ATOM 1491 N N . ASN A 1 194 ? 4.167 -8.704 0.595 1.00 89.56 194 ASN A N 1
ATOM 1492 C CA . ASN A 1 194 ? 4.084 -10.169 0.579 1.00 89.56 194 ASN A CA 1
ATOM 1493 C C . ASN A 1 194 ? 2.738 -10.750 1.040 1.00 89.56 194 ASN A C 1
ATOM 1495 O O . ASN A 1 194 ? 2.453 -11.911 0.758 1.00 89.56 194 ASN A O 1
ATOM 1499 N N . LYS A 1 195 ? 1.894 -9.972 1.721 1.00 92.81 195 LYS A N 1
ATOM 1500 C CA . LYS A 1 195 ? 0.638 -10.434 2.340 1.00 92.81 195 LYS A CA 1
ATOM 1501 C C . LYS A 1 195 ? -0.489 -9.428 2.135 1.00 92.81 195 LYS A C 1
ATOM 1503 O O . LYS A 1 195 ? -0.227 -8.270 1.817 1.00 92.81 195 LYS A O 1
ATOM 1508 N N . SER A 1 196 ? -1.712 -9.859 2.401 1.00 96.44 196 SER A N 1
ATOM 1509 C CA . SER A 1 196 ? -2.874 -8.988 2.528 1.00 96.44 196 SER A CA 1
ATOM 1510 C C . SER A 1 196 ? -3.604 -9.258 3.840 1.00 96.44 196 SER A C 1
ATOM 1512 O O . SER A 1 196 ? -3.472 -10.344 4.410 1.00 96.44 196 SER A O 1
ATOM 1514 N N . TYR A 1 197 ? -4.371 -8.280 4.311 1.00 97.19 197 TYR A N 1
ATOM 1515 C CA . TYR A 1 197 ? -5.225 -8.413 5.486 1.00 97.19 197 TYR A CA 1
ATOM 1516 C C . TYR A 1 197 ? -6.588 -7.793 5.205 1.00 97.19 197 TYR A C 1
ATOM 1518 O O . TYR A 1 197 ? -6.654 -6.639 4.793 1.00 97.19 197 TYR A O 1
ATOM 1526 N N . PHE A 1 198 ? -7.656 -8.536 5.480 1.00 97.44 198 PHE A N 1
ATOM 1527 C CA . PHE A 1 198 ? -9.027 -8.038 5.437 1.00 97.44 198 PHE A CA 1
ATOM 1528 C C . PHE A 1 198 ? -9.577 -7.908 6.862 1.00 97.44 198 PHE A C 1
ATOM 1530 O O . PHE A 1 198 ? -9.651 -8.890 7.612 1.00 97.44 198 PHE A O 1
ATOM 1537 N N . LEU A 1 199 ? -9.948 -6.690 7.254 1.00 97.19 199 LEU A N 1
ATOM 1538 C CA . LEU A 1 199 ? -10.447 -6.377 8.590 1.00 97.19 199 LEU A CA 1
ATOM 1539 C C . LEU A 1 199 ? -11.756 -5.611 8.486 1.00 97.19 199 LEU A C 1
ATOM 1541 O O . LEU A 1 199 ? -11.839 -4.624 7.758 1.00 97.19 199 LEU A O 1
ATOM 1545 N N . LEU A 1 200 ? -12.750 -6.020 9.267 1.00 97.25 200 LEU A N 1
ATOM 1546 C CA . LEU A 1 200 ? -13.905 -5.172 9.521 1.00 97.25 200 LEU A CA 1
ATOM 1547 C C . LEU A 1 200 ? -13.505 -4.102 10.532 1.00 97.25 200 LEU A C 1
ATOM 1549 O O . LEU A 1 200 ? -12.657 -4.336 11.398 1.00 97.25 200 LEU A O 1
ATOM 1553 N N . TYR A 1 201 ? -14.150 -2.941 10.480 1.00 96.50 201 TYR A N 1
ATOM 1554 C CA . TYR A 1 201 ? -13.920 -1.881 11.464 1.00 96.50 201 TYR A CA 1
ATOM 1555 C C . TYR A 1 201 ? -14.189 -2.383 12.891 1.00 96.50 201 TYR A C 1
ATOM 1557 O O . TYR A 1 201 ? -13.454 -2.060 13.822 1.00 96.50 201 TYR A O 1
ATOM 1565 N N . SER A 1 202 ? -15.171 -3.276 13.049 1.00 93.56 202 SER A N 1
ATOM 1566 C CA . SER A 1 202 ? -15.511 -3.937 14.313 1.00 93.56 202 SER A CA 1
ATOM 1567 C C . SER A 1 202 ? -14.415 -4.847 14.878 1.00 93.56 202 SER A C 1
ATOM 1569 O O . SER A 1 202 ? -14.454 -5.159 16.075 1.00 93.56 202 SER A O 1
ATOM 1571 N N . ASP A 1 203 ? -13.461 -5.290 14.056 1.00 94.06 203 ASP A N 1
ATOM 1572 C CA . ASP A 1 203 ? -12.358 -6.157 14.483 1.00 94.06 203 ASP A CA 1
ATOM 1573 C C . ASP A 1 203 ? -11.205 -5.368 15.093 1.00 94.06 203 ASP A C 1
ATOM 1575 O O . ASP A 1 203 ? -10.383 -5.940 15.809 1.00 94.06 203 ASP A O 1
ATOM 1579 N N . LEU A 1 204 ? -11.114 -4.073 14.800 1.00 95.56 204 LEU A N 1
ATOM 1580 C CA . LEU A 1 204 ? -10.022 -3.225 15.253 1.00 95.56 204 LEU A CA 1
ATOM 1581 C C . LEU A 1 204 ? -10.190 -2.890 16.733 1.00 95.56 204 LEU A C 1
ATOM 1583 O O . LEU A 1 204 ? -11.298 -2.710 17.228 1.00 95.56 204 LEU A O 1
ATOM 1587 N N . VAL A 1 205 ? -9.077 -2.835 17.457 1.00 95.00 205 VAL A N 1
ATOM 1588 C CA . VAL A 1 205 ? -9.046 -2.502 18.888 1.00 95.00 205 VAL A CA 1
ATOM 1589 C C . VAL A 1 205 ? -8.278 -1.210 19.109 1.00 95.00 205 VAL A C 1
ATOM 1591 O O . VAL A 1 205 ? -8.754 -0.329 19.823 1.00 95.00 205 VAL A O 1
ATOM 1594 N N . SER A 1 206 ? -7.101 -1.089 18.500 1.00 94.31 206 SER A N 1
ATOM 1595 C CA . SER A 1 206 ? -6.263 0.099 18.610 1.00 94.31 206 SER A CA 1
ATOM 1596 C C . SER A 1 206 ? -5.263 0.201 17.465 1.00 94.31 206 SER A C 1
ATOM 1598 O O . SER A 1 206 ? -4.970 -0.779 16.775 1.00 94.31 206 SER A O 1
ATOM 1600 N N . VAL A 1 207 ? -4.721 1.401 17.293 1.00 95.62 207 VAL A N 1
ATOM 1601 C CA . VAL A 1 207 ? -3.542 1.678 16.478 1.00 95.62 207 VAL A CA 1
ATOM 1602 C C . VAL A 1 207 ? -2.507 2.392 17.347 1.00 95.62 207 VAL A C 1
ATOM 1604 O O . VAL A 1 207 ? -2.840 3.326 18.080 1.00 95.62 207 VAL A O 1
ATOM 1607 N N . SER A 1 208 ? -1.253 1.951 17.287 1.00 91.75 208 SER A N 1
ATOM 1608 C CA . SER A 1 208 ? -0.125 2.618 1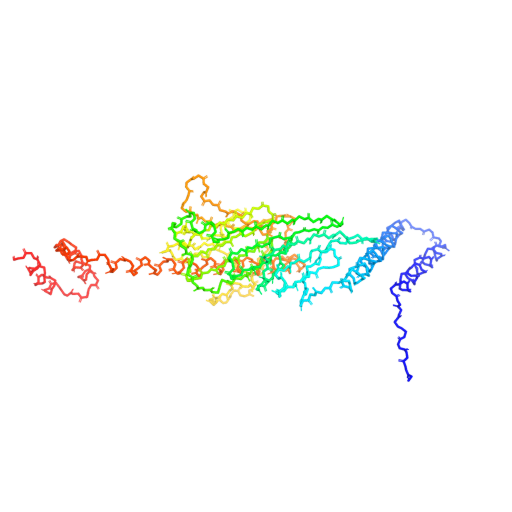7.935 1.00 91.75 208 SER A CA 1
ATOM 1609 C C . SER A 1 208 ? 1.031 2.842 16.970 1.00 91.75 208 SER A C 1
ATOM 1611 O O . SER A 1 208 ? 1.160 2.157 15.955 1.00 91.75 208 SER A O 1
ATOM 1613 N N . TYR A 1 209 ? 1.863 3.827 17.288 1.00 92.69 209 TYR A N 1
ATOM 1614 C CA . TYR A 1 209 ? 3.103 4.126 16.588 1.00 92.69 209 TYR A CA 1
ATOM 1615 C C . TYR A 1 209 ? 4.262 4.134 17.584 1.00 92.69 209 TYR A C 1
ATOM 1617 O O . TYR A 1 209 ? 4.180 4.773 18.634 1.00 92.69 209 TYR A O 1
ATOM 1625 N N . GLU A 1 210 ? 5.333 3.429 17.226 1.00 90.00 210 GLU A N 1
ATOM 1626 C CA . GLU A 1 210 ? 6.513 3.212 18.056 1.00 90.00 210 GLU A CA 1
ATOM 1627 C C . GLU A 1 210 ? 7.805 3.643 17.360 1.00 90.00 210 GLU A C 1
ATOM 1629 O O . GLU A 1 210 ? 8.053 3.287 16.202 1.00 90.00 210 GLU A O 1
ATOM 1634 N N . GLU A 1 211 ? 8.682 4.296 18.125 1.00 90.69 211 GLU A N 1
ATOM 1635 C CA . GLU A 1 211 ? 10.068 4.605 17.758 1.00 90.69 211 GLU A CA 1
ATOM 1636 C C . GLU A 1 211 ? 11.020 3.787 18.629 1.00 90.69 211 GLU A C 1
ATOM 1638 O O . GLU A 1 211 ? 10.988 3.873 19.856 1.00 90.69 211 GLU A O 1
ATOM 1643 N N . ASN A 1 212 ? 11.883 2.974 18.011 1.00 89.69 212 ASN A N 1
ATOM 1644 C CA . ASN A 1 212 ? 12.830 2.093 18.715 1.00 89.69 212 ASN A CA 1
ATOM 1645 C C . ASN A 1 212 ? 12.179 1.178 19.782 1.00 89.69 212 ASN A C 1
ATOM 1647 O O . ASN A 1 212 ? 12.846 0.751 20.720 1.00 89.69 212 ASN A O 1
ATOM 1651 N N . GLY A 1 213 ? 10.886 0.868 19.637 1.00 84.19 213 GLY A N 1
ATOM 1652 C CA . GLY A 1 213 ? 10.115 0.066 20.595 1.00 84.19 213 GLY A CA 1
ATOM 1653 C C . GLY A 1 213 ? 9.444 0.860 21.720 1.00 84.19 213 GLY A C 1
ATOM 1654 O O . GLY A 1 213 ? 8.779 0.249 22.549 1.00 84.19 213 GLY A O 1
ATOM 1655 N N . ASN A 1 214 ? 9.582 2.188 21.741 1.00 81.00 214 ASN A N 1
ATOM 1656 C CA . ASN A 1 214 ? 8.859 3.060 22.664 1.00 81.00 214 ASN A CA 1
ATOM 1657 C C . ASN A 1 214 ? 7.588 3.592 21.998 1.00 81.00 214 ASN A C 1
ATOM 1659 O O . ASN A 1 214 ? 7.665 4.124 20.889 1.00 81.00 214 ASN A O 1
ATOM 1663 N N . ASP A 1 215 ? 6.447 3.489 22.679 1.00 76.19 215 ASP A N 1
ATOM 1664 C CA . ASP A 1 215 ? 5.178 4.055 22.216 1.00 76.19 215 ASP A CA 1
ATOM 1665 C C . ASP A 1 215 ? 5.254 5.588 22.154 1.00 76.19 215 ASP A C 1
ATOM 1667 O O . ASP A 1 215 ? 5.481 6.265 23.158 1.00 76.19 215 ASP A O 1
ATOM 1671 N N . VAL A 1 216 ? 5.036 6.136 20.960 1.00 82.06 216 VAL A N 1
ATOM 1672 C CA . VAL A 1 216 ? 4.969 7.583 20.699 1.00 82.06 216 VAL A CA 1
ATOM 1673 C C . VAL A 1 216 ? 3.515 8.024 20.534 1.00 82.06 216 VAL A C 1
ATOM 1675 O O . VAL A 1 216 ? 3.131 9.122 20.928 1.00 82.06 216 VAL A O 1
ATOM 1678 N N . TYR A 1 217 ? 2.660 7.162 19.992 1.00 85.94 217 TYR A N 1
ATOM 1679 C CA . TYR A 1 217 ? 1.241 7.454 19.825 1.00 85.94 217 TYR A CA 1
ATOM 1680 C C . TYR A 1 217 ? 0.401 6.199 20.027 1.00 85.94 217 TYR A C 1
ATOM 1682 O O . TYR A 1 217 ? 0.785 5.119 19.582 1.00 85.94 217 TYR A O 1
ATOM 1690 N N . ASN A 1 218 ? -0.770 6.350 20.646 1.00 86.31 218 ASN A N 1
ATOM 1691 C CA . ASN A 1 218 ? -1.757 5.290 20.782 1.00 86.31 218 ASN A CA 1
ATOM 1692 C C . ASN A 1 218 ? -3.184 5.854 20.714 1.00 86.31 218 ASN A C 1
ATOM 1694 O O . ASN A 1 218 ? -3.511 6.845 21.374 1.00 86.31 218 ASN A O 1
ATOM 1698 N N . LYS A 1 219 ? -4.048 5.187 19.949 1.00 86.62 219 LYS A N 1
ATOM 1699 C CA . LYS A 1 219 ? -5.498 5.376 19.988 1.00 86.62 219 LYS A CA 1
ATOM 1700 C C . LYS A 1 219 ? -6.186 4.023 20.042 1.00 86.62 219 LYS A C 1
ATOM 1702 O O . LYS A 1 219 ? -5.866 3.130 19.262 1.00 86.62 219 LYS A O 1
ATOM 1707 N N . SER A 1 220 ? -7.165 3.891 20.929 1.00 88.56 220 SER A N 1
ATOM 1708 C CA . SER A 1 220 ? -7.966 2.678 21.108 1.00 88.56 220 SER A CA 1
ATOM 1709 C C . SER A 1 220 ? -9.459 2.979 21.018 1.00 88.56 220 SER A C 1
ATOM 1711 O O . SER A 1 220 ? -9.880 4.121 21.196 1.00 88.56 220 SER A O 1
ATOM 1713 N N . LEU A 1 221 ? -10.267 1.955 20.735 1.00 85.38 221 LEU A N 1
ATOM 1714 C CA . LEU A 1 221 ? -11.726 2.072 20.763 1.00 85.38 221 LEU A CA 1
ATOM 1715 C C . LEU A 1 221 ? -12.211 2.537 22.141 1.00 85.38 221 LEU A C 1
ATOM 1717 O O . LEU A 1 221 ? -11.929 1.884 23.146 1.00 85.38 221 LEU A O 1
ATOM 1721 N N . GLY A 1 222 ? -12.972 3.633 22.176 1.00 74.62 222 GLY A N 1
ATOM 1722 C CA . GLY A 1 222 ? -13.512 4.228 23.403 1.00 74.62 222 GLY A CA 1
ATOM 1723 C C . GLY A 1 222 ? -12.462 4.860 24.326 1.00 74.62 222 GLY A C 1
ATOM 1724 O O . GLY A 1 222 ? -12.811 5.347 25.400 1.00 74.62 222 GLY A O 1
ATOM 1725 N N . GLY A 1 223 ? -11.186 4.849 23.933 1.00 70.75 223 GLY A N 1
ATOM 1726 C CA . GLY A 1 223 ? -10.089 5.459 24.674 1.00 70.75 223 GLY A CA 1
ATOM 1727 C C . GLY A 1 223 ? -9.763 6.859 24.162 1.00 70.75 223 GLY A C 1
ATOM 1728 O O . GLY A 1 223 ? -9.961 7.179 22.990 1.00 70.75 223 GLY A O 1
ATOM 1729 N N . ALA A 1 224 ? -9.212 7.699 25.037 1.00 67.12 224 ALA A N 1
ATOM 1730 C CA . ALA A 1 224 ? -8.618 8.959 24.610 1.00 67.12 224 ALA A CA 1
ATOM 1731 C C . ALA A 1 224 ? -7.411 8.700 23.691 1.00 67.12 224 ALA A C 1
ATOM 1733 O O . ALA A 1 224 ? -6.699 7.704 23.839 1.00 67.12 224 ALA A O 1
ATOM 1734 N N . VAL A 1 225 ? -7.156 9.622 22.761 1.00 67.62 225 VAL A N 1
ATOM 1735 C CA . VAL A 1 225 ? -5.899 9.644 22.008 1.00 67.62 225 VAL A CA 1
ATOM 1736 C C . VAL A 1 225 ? -4.781 10.026 22.976 1.00 67.62 225 VAL A C 1
ATOM 1738 O O . VAL A 1 225 ? -4.775 11.139 23.499 1.00 67.62 225 VAL A O 1
ATOM 1741 N N . VAL A 1 226 ? -3.837 9.116 23.216 1.00 60.50 226 VAL A N 1
ATOM 1742 C CA . VAL A 1 226 ? -2.668 9.371 24.064 1.00 60.50 226 VAL A CA 1
ATOM 1743 C C . VAL A 1 226 ? -1.447 9.539 23.162 1.00 60.50 226 VAL A C 1
ATOM 1745 O O . VAL A 1 226 ? -0.976 8.589 22.539 1.00 60.50 226 VAL A O 1
ATOM 1748 N N . GLY A 1 227 ? -0.943 10.772 23.071 1.00 54.91 227 GLY A N 1
ATOM 1749 C CA . GLY A 1 227 ? 0.330 11.092 22.424 1.00 54.91 227 GLY A CA 1
ATOM 1750 C C . GLY A 1 227 ? 1.439 11.190 23.467 1.00 54.91 227 GLY A C 1
ATOM 1751 O O . GLY A 1 227 ? 1.482 12.155 24.228 1.00 54.91 227 GLY A O 1
ATOM 1752 N N . GLY A 1 228 ? 2.320 10.193 23.522 1.00 48.69 228 GLY A N 1
ATOM 1753 C CA . GLY A 1 228 ? 3.565 10.276 24.281 1.00 48.69 228 GLY A CA 1
ATOM 1754 C C . GLY A 1 228 ? 4.575 11.171 23.555 1.00 48.69 228 GLY A C 1
ATOM 1755 O O . GLY A 1 228 ? 4.530 11.306 22.340 1.00 48.69 228 GLY A O 1
ATOM 1756 N N . LEU A 1 229 ? 5.450 11.834 24.314 1.00 41.88 229 LEU A N 1
ATOM 1757 C CA . LEU A 1 229 ? 6.529 12.742 23.889 1.00 41.88 229 LEU A CA 1
ATOM 1758 C C . LEU A 1 229 ? 6.728 12.991 22.362 1.00 41.88 229 LEU A C 1
ATOM 1760 O O . LEU A 1 229 ? 7.376 12.226 21.654 1.00 41.88 229 LEU A O 1
ATOM 1764 N N . LEU A 1 230 ? 6.374 14.217 21.953 1.00 50.25 230 LEU A N 1
ATOM 1765 C CA . LEU A 1 230 ? 7.197 15.098 21.104 1.00 50.25 230 LEU A CA 1
ATOM 1766 C C . LEU A 1 230 ? 7.346 14.699 19.623 1.00 50.25 230 LEU A C 1
ATOM 1768 O O . LEU A 1 230 ? 8.400 14.255 19.158 1.00 50.25 230 LEU A O 1
ATOM 1772 N N . PHE A 1 231 ? 6.313 15.023 18.840 1.00 48.66 231 PHE A N 1
ATOM 1773 C CA . PHE A 1 231 ? 6.464 15.304 17.411 1.00 48.66 231 PHE A CA 1
ATOM 1774 C C . PHE A 1 231 ? 7.049 16.714 17.231 1.00 48.66 231 PHE A C 1
ATOM 1776 O O . PHE A 1 231 ? 6.319 17.701 17.143 1.00 48.66 231 PHE A O 1
ATOM 1783 N N . GLY A 1 232 ? 8.378 16.827 17.189 1.00 46.97 232 GLY A N 1
ATOM 1784 C CA . GLY A 1 232 ? 9.005 17.949 16.488 1.00 46.97 232 GLY A CA 1
ATOM 1785 C C . GLY A 1 232 ? 8.666 17.836 14.998 1.00 46.97 232 GLY A C 1
ATOM 1786 O O . GLY A 1 232 ? 8.742 16.737 14.459 1.00 46.97 232 GLY A O 1
ATOM 1787 N N . GLY A 1 233 ? 8.228 18.932 14.375 1.00 41.25 233 GLY A N 1
ATOM 1788 C CA . GLY A 1 233 ? 8.010 19.021 12.926 1.00 41.25 233 GLY A CA 1
ATOM 1789 C C . GLY A 1 233 ? 6.543 19.062 12.501 1.00 41.25 233 GLY A C 1
ATOM 1790 O O . GLY A 1 233 ? 6.043 20.130 12.158 1.00 41.25 233 GLY A O 1
ATOM 1791 N N . VAL A 1 234 ? 5.849 17.920 12.517 1.00 39.84 234 VAL A N 1
ATOM 1792 C CA . VAL A 1 234 ? 4.575 17.755 11.771 1.00 39.84 234 VAL A CA 1
ATOM 1793 C C . VAL A 1 234 ? 3.347 17.458 12.660 1.00 39.84 234 VAL A C 1
ATOM 1795 O O . VAL A 1 234 ? 2.223 17.422 12.172 1.00 39.84 234 VAL A O 1
ATOM 1798 N N . GLY A 1 235 ? 3.511 17.329 13.984 1.00 39.19 235 GLY A N 1
ATOM 1799 C CA . GLY A 1 235 ? 2.425 16.938 14.907 1.00 39.19 235 GLY A CA 1
ATOM 1800 C C . GLY A 1 235 ? 2.118 17.902 16.058 1.00 39.19 235 GLY A C 1
ATOM 1801 O O . GLY A 1 235 ? 1.391 17.529 16.976 1.00 39.19 235 GLY A O 1
ATOM 1802 N N . ALA A 1 236 ? 2.657 19.124 16.048 1.00 44.84 236 ALA A N 1
ATOM 1803 C CA . ALA A 1 236 ? 2.367 20.126 17.073 1.00 44.84 236 ALA A CA 1
ATOM 1804 C C . ALA A 1 236 ? 0.995 20.787 16.835 1.00 44.84 236 ALA A C 1
ATOM 1806 O O . ALA A 1 236 ? 0.910 21.929 16.384 1.00 44.84 236 ALA A O 1
ATOM 1807 N N . ILE A 1 237 ? -0.095 20.085 17.156 1.00 44.44 237 ILE A N 1
ATOM 1808 C CA . ILE A 1 237 ? -1.390 20.743 17.358 1.00 44.44 237 ILE A CA 1
ATOM 1809 C C . ILE A 1 237 ? -1.334 21.455 18.717 1.00 44.44 237 ILE A C 1
ATOM 1811 O O . ILE A 1 237 ? -1.481 20.843 19.766 1.00 44.44 237 ILE A O 1
ATOM 1815 N N . VAL A 1 238 ? -1.067 22.761 18.641 1.00 39.03 238 VAL A N 1
ATOM 1816 C CA . VAL A 1 238 ? -1.531 23.830 19.541 1.00 39.03 238 VAL A CA 1
ATOM 1817 C C . VAL A 1 238 ? -1.348 23.582 21.048 1.00 39.03 238 VAL A C 1
ATOM 1819 O O . VAL A 1 238 ? -2.215 23.043 21.725 1.00 39.03 238 VAL A O 1
ATOM 1822 N N . GLY A 1 239 ? -0.256 24.120 21.602 1.00 27.44 239 GLY A N 1
ATOM 1823 C CA . GLY A 1 239 ? -0.112 24.304 23.048 1.00 27.44 239 GLY A CA 1
ATOM 1824 C C . GLY A 1 239 ? 1.279 24.764 23.487 1.00 27.44 239 GLY A C 1
ATOM 1825 O O . GLY A 1 239 ? 2.110 23.945 23.846 1.00 27.44 239 GLY A O 1
ATOM 1826 N N . GLY A 1 240 ? 1.520 26.079 23.496 1.00 30.70 240 GLY A N 1
ATOM 1827 C CA . GLY A 1 240 ? 2.511 26.715 24.378 1.00 30.70 240 GLY A CA 1
ATOM 1828 C C . GLY A 1 240 ? 4.002 26.551 24.037 1.00 30.70 240 GLY A C 1
ATOM 1829 O O . GLY A 1 240 ? 4.663 25.598 24.433 1.00 30.70 240 GLY A O 1
ATOM 1830 N N . SER A 1 241 ? 4.573 27.580 23.406 1.00 31.72 241 SER A N 1
ATOM 1831 C CA . SER A 1 241 ? 5.942 28.082 23.652 1.00 31.72 241 SER A CA 1
ATOM 1832 C C . SER A 1 241 ? 7.143 27.114 23.663 1.00 31.72 241 SER A C 1
ATOM 1834 O O . SER A 1 241 ? 8.182 27.453 24.223 1.00 31.72 241 SER A O 1
ATOM 1836 N N . THR A 1 242 ? 7.084 25.957 22.999 1.00 41.53 242 THR A N 1
ATOM 1837 C CA . THR A 1 242 ? 8.231 25.024 22.890 1.00 41.53 242 THR A CA 1
ATOM 1838 C C . THR A 1 242 ? 8.623 24.694 21.446 1.00 41.53 242 THR A C 1
ATOM 1840 O O . THR A 1 242 ? 9.169 23.638 21.146 1.00 41.53 242 THR A O 1
ATOM 1843 N N . ALA A 1 243 ? 8.476 25.669 20.545 1.00 38.66 243 ALA A N 1
ATOM 1844 C CA . ALA A 1 243 ? 8.933 25.634 19.148 1.00 38.66 243 ALA A CA 1
ATOM 1845 C C . ALA A 1 243 ? 10.476 25.594 18.951 1.00 38.66 243 ALA A C 1
ATOM 1847 O O . ALA A 1 243 ? 10.974 26.001 17.905 1.00 38.66 243 ALA A O 1
ATOM 1848 N N . LYS A 1 244 ? 11.268 25.153 19.942 1.00 39.41 244 LYS A N 1
ATOM 1849 C CA . LYS A 1 244 ? 12.747 25.177 19.882 1.00 39.41 244 LYS A CA 1
ATOM 1850 C C . LYS A 1 244 ? 13.461 23.876 20.240 1.00 39.41 244 LYS A C 1
ATOM 1852 O O . LYS A 1 244 ? 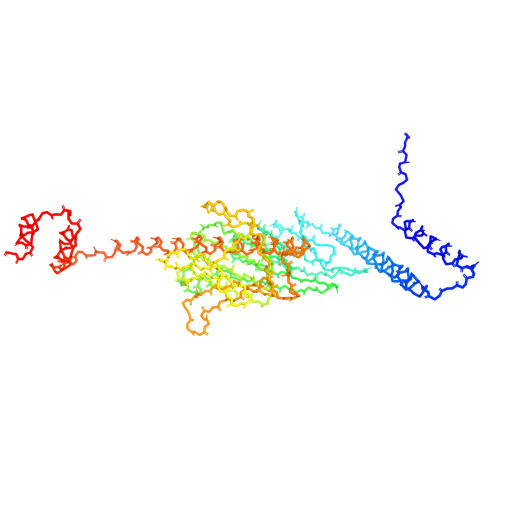14.678 23.815 20.088 1.00 39.41 244 LYS A O 1
ATOM 1857 N N . ALA A 1 245 ? 12.764 22.822 20.647 1.00 41.75 245 ALA A N 1
ATOM 1858 C CA . ALA A 1 245 ? 13.424 21.535 20.815 1.00 41.75 245 ALA A CA 1
ATOM 1859 C C . ALA A 1 245 ? 13.448 20.797 19.468 1.00 41.75 245 ALA A C 1
ATOM 1861 O O . ALA A 1 245 ? 12.623 19.923 19.216 1.00 41.75 245 ALA A O 1
ATOM 1862 N N . LYS A 1 246 ? 14.437 21.107 18.614 1.00 49.91 246 LYS A N 1
ATOM 1863 C CA . LYS A 1 246 ? 15.043 20.058 17.779 1.00 49.91 246 LYS A CA 1
ATOM 1864 C C . LYS A 1 246 ? 15.550 19.008 18.762 1.00 49.91 246 LYS A C 1
ATOM 1866 O O . LYS A 1 246 ? 16.662 19.117 19.272 1.00 49.91 246 LYS A O 1
ATOM 1871 N N . GLN A 1 247 ? 14.694 18.072 19.155 1.00 57.41 247 GLN A N 1
ATOM 1872 C CA . GLN A 1 247 ? 15.132 16.972 19.988 1.00 57.41 247 GLN A CA 1
ATOM 1873 C C . GLN A 1 247 ? 16.182 16.220 19.184 1.00 57.41 247 GLN A C 1
ATOM 1875 O O . GLN A 1 247 ? 15.916 15.868 18.039 1.00 57.41 247 GLN A O 1
ATOM 1880 N N . ASN A 1 248 ? 17.368 16.020 19.760 1.00 70.88 248 ASN A N 1
ATOM 1881 C CA . ASN A 1 248 ? 18.416 15.165 19.208 1.00 70.88 248 ASN A CA 1
ATOM 1882 C C . ASN A 1 248 ? 17.942 13.702 19.283 1.00 70.88 248 ASN A C 1
ATOM 1884 O O . ASN A 1 248 ? 18.447 12.930 20.096 1.00 70.88 248 ASN A O 1
ATOM 1888 N N . LYS A 1 249 ? 16.918 13.344 18.503 1.00 81.69 249 LYS A N 1
ATOM 1889 C CA . LYS A 1 249 ? 16.397 11.986 18.425 1.00 81.69 249 LYS A CA 1
ATOM 1890 C C . LYS A 1 249 ? 17.355 11.144 17.597 1.00 81.69 249 LYS A C 1
ATOM 1892 O O . LYS A 1 249 ? 17.893 11.594 16.584 1.00 81.69 249 LYS A O 1
ATOM 1897 N N . GLU A 1 250 ? 17.534 9.911 18.043 1.00 90.44 250 GLU A N 1
ATOM 1898 C CA . GLU A 1 250 ? 18.221 8.864 17.303 1.00 90.44 250 GLU A CA 1
ATOM 1899 C C . GLU A 1 250 ? 17.191 7.778 16.993 1.00 90.44 250 GLU A C 1
ATOM 1901 O O . GLU A 1 250 ? 16.768 7.043 17.883 1.00 90.44 250 GLU A O 1
ATOM 1906 N N . VAL A 1 251 ? 16.734 7.715 15.743 1.00 91.69 251 VAL A N 1
ATOM 1907 C CA . VAL A 1 251 ? 15.651 6.820 15.313 1.00 91.69 251 VAL A CA 1
ATOM 1908 C C . VAL A 1 251 ? 16.228 5.746 14.402 1.00 91.69 251 VAL A C 1
ATOM 1910 O O . VAL A 1 251 ? 16.694 6.023 13.302 1.00 91.69 251 VAL A O 1
ATOM 1913 N N . SER A 1 252 ? 16.211 4.501 14.871 1.00 94.38 252 SER A N 1
ATOM 1914 C CA . SER A 1 252 ? 16.643 3.326 14.102 1.00 94.38 252 SER A CA 1
ATOM 1915 C C . SER A 1 252 ? 15.468 2.558 13.497 1.00 94.38 252 SER A C 1
ATOM 1917 O O . SER A 1 252 ? 15.639 1.821 12.524 1.00 94.38 252 SER A O 1
ATOM 1919 N N . LYS A 1 253 ? 14.269 2.717 14.077 1.00 95.75 253 LYS A N 1
ATOM 1920 C CA . LYS A 1 253 ? 13.088 1.935 13.719 1.00 95.75 253 LYS A CA 1
ATOM 1921 C C . LYS A 1 253 ? 11.788 2.685 13.994 1.00 95.75 253 LYS A C 1
ATOM 1923 O O . LYS A 1 253 ? 11.618 3.205 15.093 1.00 95.75 253 LYS A O 1
ATOM 1928 N N . MET A 1 254 ? 10.872 2.656 13.028 1.00 96.62 254 MET A N 1
ATOM 1929 C CA . MET A 1 254 ? 9.530 3.251 13.084 1.00 96.62 254 MET A CA 1
ATOM 1930 C C . MET A 1 254 ? 8.502 2.175 12.726 1.00 96.62 254 MET A C 1
ATOM 1932 O O . MET A 1 254 ? 8.600 1.554 11.662 1.00 96.62 254 MET A O 1
ATOM 1936 N N . VAL A 1 255 ? 7.544 1.907 13.616 1.00 97.44 255 VAL A N 1
ATOM 1937 C CA . VAL A 1 255 ? 6.561 0.824 13.436 1.00 97.44 255 VAL A CA 1
ATOM 1938 C C . VAL A 1 255 ? 5.168 1.297 13.804 1.00 97.44 255 VAL A C 1
ATOM 1940 O O . VAL A 1 255 ? 4.974 1.843 14.883 1.00 97.44 255 VAL A O 1
ATOM 1943 N N . ILE A 1 256 ? 4.190 1.000 12.952 1.00 97.19 256 ILE A N 1
ATOM 1944 C CA . ILE A 1 256 ? 2.773 1.079 13.306 1.00 97.19 256 ILE A CA 1
ATOM 1945 C C . ILE A 1 256 ? 2.290 -0.314 13.703 1.00 97.19 256 ILE A C 1
ATOM 1947 O O . ILE A 1 256 ? 2.507 -1.289 12.977 1.00 97.19 256 ILE A O 1
ATOM 1951 N N . LYS A 1 257 ? 1.638 -0.421 14.861 1.00 96.75 257 LYS A N 1
ATOM 1952 C CA . LYS A 1 257 ? 0.973 -1.643 15.315 1.00 96.75 257 LYS A CA 1
ATOM 1953 C C . LYS A 1 257 ? -0.533 -1.443 15.276 1.00 96.75 257 LYS A C 1
ATOM 1955 O O . LYS A 1 257 ? -1.056 -0.506 15.865 1.00 96.75 257 LYS A O 1
ATOM 1960 N N . ILE A 1 258 ? -1.227 -2.356 14.614 1.00 97.38 258 ILE A N 1
ATOM 1961 C CA . ILE A 1 258 ? -2.688 -2.407 14.582 1.00 97.38 258 ILE A CA 1
ATOM 1962 C C . ILE A 1 258 ? -3.108 -3.611 15.411 1.00 97.38 258 ILE A C 1
ATOM 1964 O O . ILE A 1 258 ? -2.786 -4.741 15.043 1.00 97.38 258 ILE A O 1
ATOM 1968 N N . LEU A 1 259 ? -3.796 -3.379 16.525 1.00 96.38 259 LEU A N 1
ATOM 1969 C CA . LEU A 1 259 ? -4.339 -4.429 17.381 1.00 96.38 259 LEU A CA 1
ATOM 1970 C C . LEU A 1 259 ? -5.749 -4.791 16.907 1.00 96.38 259 LEU A C 1
ATOM 1972 O O . LEU A 1 259 ? -6.581 -3.910 16.680 1.00 96.38 259 LEU A O 1
ATOM 1976 N N . LYS A 1 260 ? -6.026 -6.088 16.789 1.00 95.50 260 LYS A N 1
ATOM 1977 C CA . LYS A 1 260 ? -7.306 -6.635 16.338 1.00 95.50 260 LYS A CA 1
ATOM 1978 C C . LYS A 1 260 ? -7.798 -7.762 17.244 1.00 95.50 260 LYS A C 1
ATOM 1980 O O . LYS A 1 260 ? -7.019 -8.402 17.949 1.00 95.50 260 LYS A O 1
ATOM 1985 N N . LYS A 1 261 ? -9.105 -8.018 17.204 1.00 93.50 261 LYS A N 1
ATOM 1986 C CA . LYS A 1 261 ? -9.798 -9.077 17.952 1.00 93.50 261 LYS A CA 1
ATOM 1987 C C . LYS A 1 261 ? -9.521 -10.458 17.352 1.00 93.50 261 LYS A C 1
ATOM 1989 O O . LYS A 1 261 ? -10.367 -11.047 16.694 1.00 93.50 261 LYS A O 1
ATOM 1994 N N . ASP A 1 262 ? -8.314 -10.958 17.561 1.00 92.88 262 ASP A N 1
ATOM 1995 C CA . ASP A 1 262 ? -7.891 -12.295 17.145 1.00 92.88 262 ASP A CA 1
ATOM 1996 C C . ASP A 1 262 ? -6.782 -12.760 18.087 1.00 92.88 262 ASP A C 1
ATOM 1998 O O . ASP A 1 262 ? -5.687 -12.212 18.076 1.00 92.88 262 ASP A O 1
ATOM 2002 N N . THR A 1 263 ? -7.044 -13.755 18.926 1.00 92.62 263 THR A N 1
ATOM 2003 C CA . THR A 1 263 ? -6.056 -14.225 19.906 1.00 92.62 263 THR A CA 1
ATOM 2004 C C . THR A 1 263 ? -4.903 -15.005 19.274 1.00 92.62 263 THR A C 1
ATOM 2006 O O . THR A 1 263 ? -3.837 -15.081 19.881 1.00 92.62 263 THR A O 1
ATOM 2009 N N . ALA A 1 264 ? -5.074 -15.548 18.065 1.00 93.56 264 ALA A N 1
ATOM 2010 C CA . ALA A 1 264 ? -4.018 -16.261 17.351 1.00 93.56 264 ALA A CA 1
ATOM 2011 C C . ALA A 1 264 ? -3.065 -15.287 16.646 1.00 93.56 264 ALA A C 1
ATOM 2013 O O . ALA A 1 264 ? -1.849 -15.469 16.681 1.00 93.56 264 ALA A O 1
ATOM 2014 N N . ASN A 1 265 ? -3.606 -14.231 16.033 1.00 91.94 265 ASN A N 1
ATOM 2015 C CA . ASN A 1 265 ? -2.826 -13.187 15.367 1.00 91.94 265 ASN A CA 1
ATOM 2016 C C . ASN A 1 265 ? -3.326 -11.795 15.788 1.00 91.94 265 ASN A C 1
ATOM 2018 O O . ASN A 1 265 ? -4.002 -11.124 15.004 1.00 91.94 265 ASN A O 1
ATOM 2022 N N . PRO A 1 266 ? -3.003 -11.332 17.008 1.00 93.31 266 PRO A N 1
ATOM 2023 C CA . PRO A 1 266 ? -3.638 -10.152 17.595 1.00 93.31 266 PRO A CA 1
ATOM 2024 C C . PRO A 1 266 ? -3.171 -8.837 17.000 1.00 93.31 266 PRO A C 1
ATOM 2026 O O . PRO A 1 266 ? -3.865 -7.838 17.148 1.00 93.31 266 PRO A O 1
ATOM 2029 N N . ASN A 1 267 ? -2.015 -8.792 16.338 1.00 93.00 267 ASN A N 1
ATOM 2030 C CA . ASN A 1 267 ? -1.513 -7.548 15.775 1.00 93.00 267 ASN A CA 1
ATOM 2031 C C . ASN A 1 267 ? -0.953 -7.696 14.362 1.00 93.00 267 ASN A C 1
ATOM 2033 O O . ASN A 1 267 ? -0.380 -8.720 13.995 1.00 93.00 267 ASN A O 1
ATOM 2037 N N . ILE A 1 268 ? -1.105 -6.622 13.591 1.00 96.75 268 ILE A N 1
ATOM 2038 C CA . ILE A 1 268 ? -0.407 -6.392 12.328 1.00 96.75 268 ILE A CA 1
ATOM 2039 C C . ILE A 1 268 ? 0.650 -5.326 12.595 1.00 96.75 268 ILE A C 1
ATOM 2041 O O . ILE A 1 268 ? 0.346 -4.270 13.150 1.00 96.75 268 ILE A O 1
ATOM 2045 N N . ARG A 1 269 ? 1.897 -5.606 12.211 1.00 96.62 269 ARG A N 1
ATOM 2046 C CA . ARG A 1 269 ? 3.023 -4.677 12.365 1.00 96.62 269 ARG A CA 1
ATOM 2047 C C . ARG A 1 269 ? 3.460 -4.181 10.998 1.00 96.62 269 ARG A C 1
ATOM 2049 O O . ARG A 1 269 ? 3.941 -4.975 10.193 1.00 96.62 269 ARG A O 1
ATOM 2056 N N . LEU A 1 270 ? 3.316 -2.882 10.772 1.00 97.50 270 LEU A N 1
ATOM 2057 C CA . LEU A 1 270 ? 3.771 -2.192 9.572 1.00 97.50 270 LEU A CA 1
ATOM 2058 C C . LEU A 1 270 ? 5.088 -1.496 9.914 1.00 97.50 270 LEU A C 1
ATOM 2060 O O . LEU A 1 270 ? 5.122 -0.564 10.718 1.00 97.50 270 LEU A O 1
ATOM 2064 N N . VAL A 1 271 ? 6.193 -2.007 9.379 1.00 97.50 271 VAL A N 1
ATOM 2065 C CA . VAL A 1 271 ? 7.514 -1.396 9.549 1.00 97.50 271 VAL A CA 1
ATOM 2066 C C . VAL A 1 271 ? 7.644 -0.305 8.497 1.00 97.50 271 VAL A C 1
ATOM 2068 O O . VAL A 1 271 ? 7.683 -0.625 7.316 1.00 97.50 271 VAL A O 1
ATOM 2071 N N . ILE A 1 272 ? 7.679 0.952 8.935 1.00 97.31 272 ILE A N 1
ATOM 2072 C CA . ILE A 1 272 ? 7.820 2.121 8.051 1.00 97.31 272 ILE A CA 1
ATOM 2073 C C . ILE A 1 272 ? 9.301 2.434 7.826 1.00 97.31 272 ILE A C 1
ATOM 2075 O O . ILE A 1 272 ? 9.724 2.842 6.751 1.00 97.31 272 ILE A O 1
ATOM 2079 N N . TYR A 1 273 ? 10.117 2.210 8.859 1.00 96.69 273 TYR A N 1
ATOM 2080 C CA . TYR A 1 273 ? 11.560 2.384 8.783 1.00 96.69 273 TYR A CA 1
ATOM 2081 C C . TYR A 1 273 ? 12.282 1.361 9.653 1.00 96.69 273 TYR A C 1
ATOM 2083 O O . TYR A 1 273 ? 11.876 1.089 10.786 1.00 96.69 273 TYR A O 1
ATOM 2091 N N . SER A 1 274 ? 13.371 0.811 9.127 1.00 95.50 274 SER A N 1
ATOM 2092 C CA . SER A 1 274 ? 14.330 -0.011 9.862 1.00 95.50 274 SER A CA 1
ATOM 2093 C C . SER A 1 274 ? 15.667 0.060 9.135 1.00 95.50 274 SER A C 1
ATOM 2095 O O . SER A 1 274 ? 15.824 -0.553 8.082 1.00 95.50 274 SER A O 1
ATOM 2097 N N . GLY A 1 275 ? 16.626 0.809 9.670 1.00 92.25 275 GLY A N 1
ATOM 2098 C CA . GLY A 1 275 ? 17.873 1.066 8.955 1.00 92.25 275 GLY A CA 1
ATOM 2099 C C . GLY A 1 275 ? 18.931 1.766 9.793 1.00 92.25 275 GLY A C 1
ATOM 2100 O O . GLY A 1 275 ? 18.989 1.611 11.013 1.00 92.25 275 GLY A O 1
ATOM 2101 N N . VAL A 1 276 ? 19.787 2.533 9.114 1.00 93.06 276 VAL A N 1
ATOM 2102 C CA . VAL A 1 276 ? 20.824 3.352 9.755 1.00 93.06 276 VAL A CA 1
ATOM 2103 C C . VAL A 1 276 ? 20.169 4.341 10.724 1.00 93.06 276 VAL A C 1
ATOM 2105 O O . VAL A 1 276 ? 19.075 4.840 10.477 1.00 93.06 276 VAL A O 1
ATOM 2108 N N . ILE A 1 277 ? 20.815 4.623 11.852 1.00 94.69 277 ILE A N 1
ATOM 2109 C CA . ILE A 1 277 ? 20.266 5.548 12.847 1.00 94.69 277 ILE A CA 1
ATOM 2110 C C . ILE A 1 277 ? 20.127 6.943 12.228 1.00 94.69 277 ILE A C 1
ATOM 2112 O O . ILE A 1 277 ? 21.133 7.574 11.909 1.00 94.69 277 ILE A O 1
ATOM 2116 N N . LEU A 1 278 ? 18.889 7.430 12.126 1.00 92.06 278 LEU A N 1
ATOM 2117 C CA . LEU A 1 278 ? 18.585 8.807 11.756 1.00 92.06 278 LEU A CA 1
ATOM 2118 C C . LEU A 1 278 ? 18.821 9.696 12.972 1.00 92.06 278 LEU A C 1
ATOM 2120 O O . LEU A 1 278 ? 18.168 9.527 14.004 1.00 92.06 278 LEU A O 1
ATOM 2124 N N . LYS A 1 279 ? 19.748 10.647 12.862 1.00 91.88 279 LYS A N 1
ATOM 2125 C CA . LYS A 1 279 ? 20.004 11.640 13.905 1.00 91.88 279 LYS A CA 1
ATOM 2126 C C . LYS A 1 279 ? 19.343 12.950 13.503 1.00 91.88 279 LYS A C 1
ATOM 2128 O O . LYS A 1 279 ? 19.932 13.718 12.754 1.00 91.88 279 LYS A O 1
ATOM 2133 N N . THR A 1 280 ? 18.177 13.276 14.056 1.00 85.88 280 THR A N 1
ATOM 2134 C CA . THR A 1 280 ? 17.376 14.469 13.673 1.00 85.88 280 THR A CA 1
ATOM 2135 C C . THR A 1 280 ? 18.086 15.816 13.894 1.00 85.88 280 THR A C 1
ATOM 2137 O O . THR A 1 280 ? 17.640 16.865 13.434 1.00 85.88 280 THR A O 1
ATOM 2140 N N . LYS A 1 281 ? 19.239 15.815 14.572 1.00 86.00 281 LYS A N 1
ATOM 2141 C CA . LYS A 1 281 ? 20.142 16.973 14.633 1.00 86.00 281 LYS A CA 1
ATOM 2142 C C . LYS A 1 281 ? 20.785 17.306 13.279 1.00 86.00 281 LYS A C 1
ATOM 2144 O O . LYS A 1 281 ? 21.122 18.463 13.037 1.00 86.00 281 LYS A O 1
ATOM 2149 N N . ASN A 1 282 ? 20.996 16.296 12.433 1.00 88.56 282 ASN A N 1
ATOM 2150 C CA . ASN A 1 282 ? 21.517 16.419 11.077 1.00 88.56 282 ASN A CA 1
ATOM 2151 C C . ASN A 1 282 ? 20.365 16.778 10.132 1.00 88.56 282 ASN A C 1
ATOM 2153 O O . ASN A 1 282 ? 19.308 16.157 10.177 1.00 88.56 282 ASN A O 1
ATOM 2157 N N . THR A 1 283 ? 20.573 17.770 9.265 1.00 87.19 283 THR A N 1
ATOM 2158 C CA . THR A 1 283 ? 19.567 18.229 8.300 1.00 87.19 283 THR A CA 1
ATOM 2159 C C . THR A 1 283 ? 19.072 17.116 7.374 1.00 87.19 283 THR A C 1
ATOM 2161 O O . THR A 1 283 ? 17.865 16.999 7.194 1.00 87.19 283 THR A O 1
ATOM 2164 N N . ALA A 1 284 ? 19.966 16.293 6.816 1.00 89.88 284 ALA A N 1
ATOM 2165 C CA . ALA A 1 284 ? 19.596 15.228 5.881 1.00 89.88 284 ALA A CA 1
ATOM 2166 C C . ALA A 1 284 ? 18.760 14.139 6.573 1.00 89.88 284 ALA A C 1
ATOM 2168 O O . ALA A 1 284 ? 17.681 13.787 6.099 1.00 89.88 284 ALA A O 1
ATOM 2169 N N . ASP A 1 285 ? 19.209 13.681 7.743 1.00 91.06 285 ASP A N 1
ATOM 2170 C CA . ASP A 1 285 ? 18.474 12.698 8.545 1.00 91.06 285 ASP A CA 1
ATOM 2171 C C . ASP A 1 285 ? 17.126 13.254 9.015 1.00 91.06 285 ASP A C 1
ATOM 2173 O O . ASP A 1 285 ? 16.136 12.527 9.042 1.00 91.06 285 ASP A O 1
ATOM 2177 N N . ASN A 1 286 ? 17.064 14.546 9.364 1.00 87.38 286 ASN A N 1
ATOM 2178 C CA . ASN A 1 286 ? 15.814 15.193 9.744 1.00 87.38 286 ASN A CA 1
ATOM 2179 C C . ASN A 1 286 ? 14.845 15.266 8.565 1.00 87.38 286 ASN A C 1
ATOM 2181 O O . ASN A 1 286 ? 13.679 14.953 8.741 1.00 87.38 286 ASN A O 1
ATOM 2185 N N . MET A 1 287 ? 15.303 15.643 7.367 1.00 87.94 287 MET A N 1
ATOM 2186 C CA . MET A 1 287 ? 14.454 15.645 6.170 1.00 87.94 287 MET A CA 1
ATOM 2187 C C . MET A 1 287 ? 13.868 14.256 5.907 1.00 87.94 287 MET A C 1
ATOM 2189 O O . MET A 1 287 ? 12.655 14.127 5.753 1.00 87.94 287 MET A O 1
ATOM 2193 N N . ARG A 1 288 ? 14.709 13.215 5.960 1.00 91.56 288 ARG A N 1
ATOM 2194 C CA . ARG A 1 288 ? 14.259 11.830 5.792 1.00 91.56 288 ARG A CA 1
ATOM 2195 C C . ARG A 1 288 ? 13.261 11.410 6.873 1.00 91.56 288 ARG A C 1
ATOM 2197 O O . ARG A 1 288 ? 12.271 10.752 6.566 1.00 91.56 288 ARG A O 1
ATOM 2204 N N . TYR A 1 289 ? 13.505 11.788 8.127 1.00 92.19 289 TYR A N 1
ATOM 2205 C CA . TYR A 1 289 ? 12.589 11.532 9.238 1.00 92.19 289 TYR A CA 1
ATOM 2206 C C . TYR A 1 289 ? 11.236 12.237 9.043 1.00 92.19 289 TYR A C 1
ATOM 2208 O O . TYR A 1 289 ? 10.200 11.602 9.217 1.00 92.19 289 TYR A O 1
ATOM 2216 N N . GLU A 1 290 ? 11.216 13.508 8.632 1.00 88.25 290 GLU A N 1
ATOM 2217 C CA . GLU A 1 290 ? 9.969 14.247 8.379 1.00 88.25 290 GLU A CA 1
ATOM 2218 C C . GLU A 1 290 ? 9.154 13.633 7.229 1.00 88.25 290 GLU A C 1
ATOM 2220 O O . GLU A 1 290 ? 7.928 13.586 7.299 1.00 88.25 290 GLU A O 1
ATOM 2225 N N . GLU A 1 291 ? 9.809 13.123 6.180 1.00 90.56 291 GLU A N 1
ATOM 2226 C CA . GLU A 1 291 ? 9.141 12.368 5.110 1.00 90.56 291 GLU A CA 1
ATOM 2227 C C . GLU A 1 291 ? 8.499 11.085 5.646 1.00 90.56 291 GLU A C 1
ATOM 2229 O O . GLU A 1 291 ? 7.307 10.871 5.445 1.00 90.56 291 GLU A O 1
ATOM 2234 N N . LEU A 1 292 ? 9.243 10.279 6.413 1.00 94.50 292 LEU A N 1
ATOM 2235 C CA . LEU A 1 292 ? 8.707 9.073 7.060 1.00 94.50 292 LEU A CA 1
ATOM 2236 C C . LEU A 1 292 ? 7.541 9.399 8.002 1.00 94.50 292 LEU A C 1
ATOM 2238 O O . LEU A 1 292 ? 6.580 8.638 8.098 1.00 94.50 292 LEU A O 1
ATOM 2242 N N . MET A 1 293 ? 7.592 10.542 8.685 1.00 92.12 293 MET A N 1
ATOM 2243 C CA . MET A 1 293 ? 6.517 10.990 9.565 1.00 92.12 293 MET A CA 1
ATOM 2244 C C . MET A 1 293 ? 5.240 11.378 8.815 1.00 92.12 293 MET A C 1
ATOM 2246 O O . MET A 1 293 ? 4.152 11.228 9.380 1.00 92.12 293 MET A O 1
ATOM 2250 N N . LYS A 1 294 ? 5.326 11.833 7.557 1.00 91.88 294 LYS A N 1
ATOM 2251 C CA . LYS A 1 294 ? 4.137 12.040 6.711 1.00 91.88 294 LYS A CA 1
ATOM 2252 C C . LYS A 1 294 ? 3.450 10.710 6.411 1.00 91.88 294 LYS A C 1
AT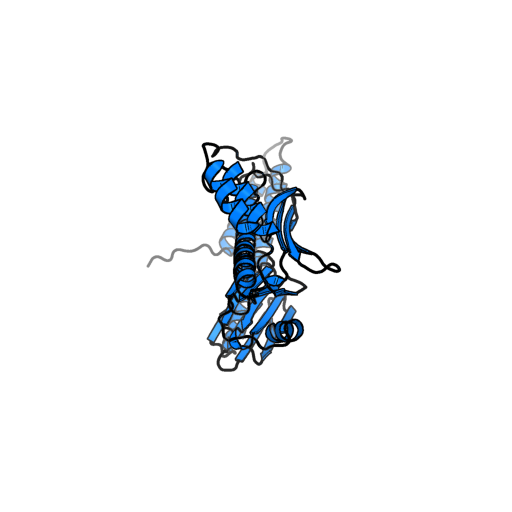OM 2254 O O . LYS A 1 294 ? 2.237 10.619 6.587 1.00 91.88 294 LYS A O 1
ATOM 2259 N N . GLU A 1 295 ? 4.227 9.679 6.077 1.00 94.75 295 GLU A N 1
ATOM 2260 C CA . GLU A 1 295 ? 3.722 8.315 5.864 1.00 94.75 295 GLU A CA 1
ATOM 2261 C C . GLU A 1 295 ? 3.044 7.768 7.127 1.00 94.75 295 GLU A C 1
ATOM 2263 O O . GLU A 1 295 ? 1.900 7.311 7.092 1.00 94.75 295 GLU A O 1
ATOM 2268 N N . VAL A 1 296 ? 3.715 7.892 8.281 1.00 95.44 296 VAL A N 1
ATOM 2269 C CA . VAL A 1 296 ? 3.152 7.489 9.581 1.00 95.44 296 VAL A CA 1
ATOM 2270 C C . VAL A 1 296 ? 1.843 8.218 9.864 1.00 95.44 296 VAL A C 1
ATOM 2272 O O . VAL A 1 296 ? 0.878 7.600 10.313 1.00 95.44 296 VAL A O 1
ATOM 2275 N N . THR A 1 297 ? 1.805 9.527 9.612 1.00 91.44 297 THR A N 1
ATOM 2276 C CA . THR A 1 297 ? 0.626 10.358 9.869 1.00 91.44 297 THR A CA 1
ATOM 2277 C C . THR A 1 297 ? -0.551 9.922 9.007 1.00 91.44 297 THR A C 1
ATOM 2279 O O . THR A 1 297 ? -1.627 9.706 9.553 1.00 91.44 297 THR A O 1
ATOM 2282 N N . GLY A 1 298 ? -0.342 9.686 7.710 1.00 94.62 298 GLY A N 1
ATOM 2283 C CA . GLY A 1 298 ? -1.403 9.220 6.817 1.00 94.62 298 GLY A CA 1
ATOM 2284 C C . GLY A 1 298 ? -2.032 7.900 7.266 1.00 94.62 298 GLY A C 1
ATOM 2285 O O . GLY A 1 298 ? -3.255 7.793 7.369 1.00 94.62 298 GLY A O 1
ATOM 2286 N N . ILE A 1 299 ? -1.206 6.915 7.633 1.00 97.44 299 ILE A N 1
ATOM 2287 C CA . ILE A 1 299 ? -1.699 5.626 8.141 1.00 97.44 299 ILE A CA 1
ATOM 2288 C C . ILE A 1 299 ? -2.443 5.818 9.470 1.00 97.44 299 ILE A C 1
ATOM 2290 O O . ILE A 1 299 ? -3.549 5.308 9.654 1.00 97.44 299 ILE A O 1
ATOM 2294 N N . LYS A 1 300 ? -1.855 6.568 10.406 1.00 92.94 300 LYS A N 1
ATOM 2295 C CA . LYS A 1 300 ? -2.447 6.857 11.719 1.00 92.94 300 LYS A CA 1
ATOM 2296 C C . LYS A 1 300 ? -3.810 7.534 11.593 1.00 92.94 300 LYS A C 1
ATOM 2298 O O . LYS A 1 300 ? -4.723 7.192 12.345 1.00 92.94 300 LYS A O 1
ATOM 2303 N N . ASP A 1 301 ? -3.955 8.470 10.663 1.00 92.75 301 ASP A N 1
ATOM 2304 C CA . ASP A 1 301 ? -5.191 9.218 10.456 1.00 92.75 301 ASP A CA 1
ATOM 2305 C C . ASP A 1 301 ? -6.290 8.315 9.877 1.00 92.75 301 ASP A C 1
ATOM 2307 O O . ASP A 1 301 ? -7.407 8.335 10.396 1.00 92.75 301 ASP A O 1
ATOM 2311 N N . ILE A 1 302 ? -5.962 7.431 8.919 1.00 96.69 302 ILE A N 1
ATOM 2312 C CA . ILE A 1 302 ? -6.893 6.395 8.427 1.00 96.69 302 ILE A CA 1
ATOM 2313 C C . ILE A 1 302 ? -7.445 5.577 9.597 1.00 96.69 302 ILE A C 1
ATOM 2315 O O . ILE A 1 302 ? -8.657 5.518 9.804 1.00 96.69 302 ILE A O 1
ATOM 2319 N N . PHE A 1 303 ? -6.571 4.972 10.405 1.00 96.19 303 PHE A N 1
ATOM 2320 C CA . PHE A 1 303 ? -7.028 4.135 11.518 1.00 96.19 303 PHE A CA 1
ATOM 2321 C C . PHE A 1 303 ? -7.707 4.943 12.621 1.00 96.19 303 PHE A C 1
ATOM 2323 O O . PHE A 1 303 ? -8.598 4.426 13.292 1.00 96.19 303 PHE A O 1
ATOM 2330 N N . SER A 1 304 ? -7.343 6.214 12.794 1.00 91.38 304 SER A N 1
ATOM 2331 C CA . SER A 1 304 ? -8.021 7.094 13.739 1.00 91.38 304 SER A CA 1
ATOM 2332 C C . SER A 1 304 ? -9.481 7.292 13.373 1.00 91.38 304 SER A C 1
ATOM 2334 O O . SER A 1 304 ? -10.331 7.141 14.250 1.00 91.38 304 SER A O 1
ATOM 2336 N N . VAL A 1 305 ? -9.764 7.586 12.104 1.00 94.81 305 VAL A N 1
ATOM 2337 C CA . VAL A 1 305 ? -11.131 7.753 11.601 1.00 94.81 305 VAL A CA 1
ATOM 2338 C C . VAL A 1 305 ? -11.905 6.443 11.710 1.00 94.81 305 VAL A C 1
ATOM 2340 O O . VAL A 1 305 ? -13.021 6.433 12.223 1.00 94.81 305 VAL A O 1
ATOM 2343 N N . ILE A 1 306 ? -11.293 5.321 11.318 1.00 95.94 306 ILE A N 1
ATOM 2344 C CA . ILE A 1 306 ? -11.924 3.999 11.418 1.00 95.94 306 ILE A CA 1
ATOM 2345 C C . ILE A 1 306 ? -12.346 3.682 12.862 1.00 95.94 306 ILE A C 1
ATOM 2347 O O . ILE A 1 306 ? -13.466 3.225 13.101 1.00 95.94 306 ILE A O 1
ATOM 2351 N N . LEU A 1 307 ? -11.464 3.933 13.836 1.00 94.31 307 LEU A N 1
ATOM 2352 C CA . LEU A 1 307 ? -11.765 3.701 15.249 1.00 94.31 307 LEU A CA 1
ATOM 2353 C C . LEU A 1 307 ? -12.886 4.621 15.759 1.00 94.31 307 LEU A C 1
ATOM 2355 O O . LEU A 1 307 ? -13.700 4.167 16.559 1.00 94.31 307 LEU A O 1
ATOM 2359 N N . ASP A 1 308 ? -12.975 5.868 15.283 1.00 92.31 308 ASP A N 1
ATOM 2360 C CA . ASP A 1 308 ? -14.072 6.781 15.645 1.00 92.31 308 ASP A CA 1
ATOM 2361 C C . ASP A 1 308 ? -15.417 6.310 15.076 1.00 92.31 308 ASP A C 1
ATOM 2363 O O . ASP A 1 308 ? -16.428 6.324 15.782 1.00 92.31 308 ASP A O 1
ATOM 2367 N N . ILE A 1 309 ? -15.435 5.837 13.824 1.00 92.62 309 ILE A N 1
ATOM 2368 C CA . ILE A 1 309 ? -16.630 5.245 13.201 1.00 92.62 309 ILE A CA 1
ATOM 2369 C C . ILE A 1 309 ? -17.100 4.034 14.018 1.00 92.62 309 ILE A C 1
ATOM 2371 O O . ILE A 1 309 ? -18.277 3.942 14.375 1.00 92.62 309 ILE A O 1
ATOM 2375 N N . ALA A 1 310 ? -16.179 3.133 14.363 1.00 91.06 310 ALA A N 1
ATOM 2376 C CA . ALA A 1 310 ? -16.483 1.936 15.142 1.00 91.06 310 ALA A CA 1
ATOM 2377 C C . ALA A 1 310 ? -16.932 2.245 16.585 1.00 91.06 310 ALA A C 1
ATOM 2379 O O . ALA A 1 310 ? -17.770 1.526 17.134 1.00 91.06 310 ALA A O 1
ATOM 2380 N N . ASP A 1 311 ? -16.401 3.297 17.218 1.00 88.69 311 ASP A N 1
ATOM 2381 C CA . ASP A 1 311 ? -16.813 3.710 18.565 1.00 88.69 311 ASP A CA 1
ATOM 2382 C C . ASP A 1 311 ? -18.213 4.336 18.575 1.00 88.69 311 ASP A C 1
ATOM 2384 O O . ASP A 1 311 ? -19.043 4.004 19.424 1.00 88.69 311 ASP A O 1
ATOM 2388 N N . ASN A 1 312 ? -18.514 5.193 17.595 1.00 85.62 312 ASN A N 1
ATOM 2389 C CA . ASN A 1 312 ? -19.823 5.834 17.490 1.00 85.62 312 ASN A CA 1
ATOM 2390 C C . ASN A 1 312 ? -20.945 4.809 17.307 1.00 85.62 312 ASN A C 1
ATOM 2392 O O . ASN A 1 312 ? -21.995 4.935 17.931 1.00 85.62 312 ASN A O 1
ATOM 2396 N N . GLN A 1 313 ? -20.714 3.738 16.552 1.00 78.88 313 GLN A N 1
ATOM 2397 C CA . GLN A 1 313 ? -21.705 2.671 16.399 1.00 78.88 313 GLN A CA 1
ATOM 2398 C C . GLN A 1 313 ? -22.018 1.947 17.699 1.00 78.88 313 GLN A C 1
ATOM 2400 O O . GLN A 1 313 ? -23.181 1.685 17.975 1.00 78.88 313 GLN A O 1
ATOM 2405 N N . LYS A 1 314 ? -21.016 1.674 18.541 1.00 72.50 314 LYS A N 1
ATOM 2406 C CA . LYS A 1 314 ? -21.267 1.052 19.850 1.00 72.50 314 LYS A CA 1
ATOM 2407 C C . LYS A 1 314 ? -22.138 1.918 20.756 1.00 72.50 314 LYS A C 1
ATOM 2409 O O . LYS A 1 314 ? -22.796 1.374 21.639 1.00 72.50 314 LYS A O 1
ATOM 2414 N N . LYS A 1 315 ? -22.114 3.242 20.574 1.00 70.81 315 LYS A N 1
ATOM 2415 C CA . LYS A 1 315 ? -22.998 4.164 21.296 1.00 70.81 315 LYS A CA 1
ATOM 2416 C C . LYS A 1 315 ? -24.435 4.026 20.788 1.00 70.81 315 LYS A C 1
ATOM 2418 O O . LYS A 1 315 ? -25.314 3.808 21.605 1.00 70.81 315 LYS A O 1
ATOM 2423 N N . PHE A 1 316 ? -24.647 4.007 19.470 1.00 58.44 316 PHE A N 1
ATOM 2424 C CA . PHE A 1 316 ? -25.982 3.833 18.874 1.00 58.44 316 PHE A CA 1
ATOM 2425 C C . PHE A 1 316 ? -26.581 2.429 19.082 1.00 58.44 316 PHE A C 1
ATOM 2427 O O . PHE A 1 316 ? -27.763 2.307 19.378 1.00 58.44 316 PHE A O 1
ATOM 2434 N N . SER A 1 317 ? -25.783 1.357 19.018 1.00 55.44 317 SER A N 1
ATOM 2435 C CA . SER A 1 317 ? -26.269 -0.014 19.261 1.00 55.44 317 SER A CA 1
ATOM 2436 C C . SER A 1 317 ? -26.667 -0.276 20.718 1.00 55.44 317 SER A C 1
ATOM 2438 O O . SER A 1 317 ? -27.372 -1.242 20.984 1.00 55.44 317 SER A O 1
ATOM 2440 N N . LYS A 1 318 ? -26.234 0.561 21.672 1.00 49.94 318 LYS A N 1
ATOM 2441 C CA . LYS A 1 318 ? -26.709 0.494 23.063 1.00 49.94 318 LYS A CA 1
ATOM 2442 C C . LYS A 1 318 ? -28.088 1.126 23.259 1.00 49.94 318 LYS A C 1
ATOM 2444 O O . LYS A 1 318 ? -28.728 0.810 24.257 1.00 49.94 318 LYS A O 1
ATOM 2449 N N . ASP A 1 319 ? -28.545 1.954 22.323 1.00 46.53 319 ASP A N 1
ATOM 2450 C CA . ASP A 1 319 ? -29.855 2.605 22.402 1.00 46.53 319 ASP A CA 1
ATOM 2451 C C . ASP A 1 319 ? -30.965 1.784 21.707 1.00 46.53 319 ASP A C 1
ATOM 2453 O O . ASP A 1 319 ? -32.131 1.901 22.081 1.00 46.53 319 ASP A O 1
ATOM 2457 N N . GLU A 1 320 ? -30.628 0.884 20.770 1.00 41.75 320 GLU A N 1
ATOM 2458 C CA . GLU A 1 320 ? -31.618 0.120 19.978 1.00 41.75 320 GLU A CA 1
ATOM 2459 C C . GLU A 1 320 ? -31.895 -1.328 20.445 1.00 41.75 320 GLU A C 1
ATOM 2461 O O . GLU A 1 320 ? -32.795 -1.974 19.915 1.00 41.75 320 GLU A O 1
ATOM 2466 N N . GLU A 1 321 ? -31.230 -1.826 21.494 1.00 38.84 321 GLU A N 1
ATOM 2467 C CA . GLU A 1 321 ? -31.591 -3.092 22.175 1.00 38.84 321 GLU A CA 1
ATOM 2468 C C . GLU A 1 321 ? -32.271 -2.868 23.540 1.00 38.84 321 GLU A C 1
ATOM 2470 O O . GLU A 1 321 ? -32.132 -3.656 24.475 1.00 38.84 321 GLU A O 1
ATOM 2475 N N . SER A 1 322 ? -33.073 -1.806 23.662 1.00 35.50 322 SER A N 1
ATOM 2476 C CA . SER A 1 322 ? -34.028 -1.672 24.767 1.00 35.50 322 SER A CA 1
ATOM 2477 C C . SER A 1 322 ? -35.433 -2.091 24.325 1.00 35.50 322 SER A C 1
ATOM 2479 O O . SER A 1 322 ? -36.336 -1.288 24.107 1.00 35.50 322 SER A O 1
ATOM 2481 N N . VAL A 1 323 ? -35.663 -3.408 24.279 1.00 35.72 323 VAL A N 1
ATOM 2482 C CA . VAL A 1 323 ? -36.968 -3.892 24.756 1.00 35.72 323 VAL A CA 1
ATOM 2483 C C . VAL A 1 323 ? -37.069 -3.381 26.198 1.00 35.72 323 VAL A C 1
ATOM 2485 O O . VAL A 1 323 ? -36.109 -3.590 26.943 1.00 35.72 323 VAL A O 1
ATOM 2488 N N . PRO A 1 324 ? -38.141 -2.677 26.605 1.00 36.09 324 PRO A N 1
ATOM 2489 C CA . PRO A 1 324 ? -38.221 -2.091 27.934 1.00 36.09 324 PRO A CA 1
ATOM 2490 C C . PRO A 1 324 ? -38.293 -3.220 28.963 1.00 36.09 324 PRO A C 1
ATOM 2492 O O . PRO A 1 324 ? -39.364 -3.726 29.294 1.00 36.09 324 PRO A O 1
ATOM 2495 N N . SER A 1 325 ? -37.137 -3.653 29.455 1.00 42.12 325 SER A N 1
ATOM 2496 C CA . SER A 1 325 ? -37.044 -4.312 30.742 1.00 42.12 325 SER A CA 1
ATOM 2497 C C . SER A 1 325 ? -37.285 -3.239 31.806 1.00 42.12 325 SER A C 1
ATOM 2499 O O . SER A 1 325 ? -36.906 -2.079 31.609 1.00 42.12 325 SER A O 1
ATOM 2501 N N . PRO A 1 326 ? -37.972 -3.570 32.911 1.00 46.19 326 PRO A N 1
ATOM 2502 C CA . PRO A 1 326 ? -38.181 -2.608 33.978 1.00 46.19 326 PRO A CA 1
ATOM 2503 C C . PRO A 1 326 ? -36.799 -2.164 34.450 1.00 46.19 326 PRO A C 1
ATOM 2505 O O . PRO A 1 326 ? -35.997 -2.992 34.886 1.00 46.19 326 PRO A O 1
ATOM 2508 N N . VAL A 1 327 ? -36.508 -0.874 34.280 1.00 57.72 327 VAL A N 1
ATOM 2509 C CA . VAL A 1 327 ? -35.269 -0.259 34.747 1.00 57.72 327 VAL A CA 1
ATOM 2510 C C . VAL A 1 327 ? -35.092 -0.677 36.202 1.00 57.72 327 VAL A C 1
ATOM 2512 O O . VAL A 1 327 ? -35.996 -0.511 37.023 1.00 57.72 327 VAL A O 1
ATOM 2515 N N . SER A 1 328 ? -33.965 -1.318 36.505 1.00 72.31 328 SER A N 1
ATOM 2516 C CA . SER A 1 328 ? -33.686 -1.777 37.858 1.00 72.31 328 SER A CA 1
ATOM 2517 C C . SER A 1 328 ? -33.657 -0.559 38.777 1.00 72.31 328 SER A C 1
ATOM 2519 O O . SER A 1 328 ? -32.864 0.358 38.565 1.00 72.31 328 SER A O 1
ATOM 2521 N N . VAL A 1 329 ? -34.495 -0.557 39.816 1.00 74.56 329 VAL A N 1
ATOM 2522 C CA . VAL A 1 329 ? -34.558 0.505 40.839 1.00 74.56 329 VAL A CA 1
ATOM 2523 C C . VAL A 1 329 ? -33.159 0.836 41.390 1.00 74.56 329 VAL A C 1
ATOM 2525 O O . VAL A 1 329 ? -32.858 1.985 41.703 1.00 74.56 329 VAL A O 1
ATOM 2528 N N . ALA A 1 330 ? -32.252 -0.147 41.432 1.00 73.38 330 ALA A N 1
ATOM 2529 C CA . ALA A 1 330 ? -30.864 0.036 41.854 1.00 73.38 330 ALA A CA 1
ATOM 2530 C C . ALA A 1 330 ? -30.048 0.974 40.940 1.00 73.38 330 ALA A C 1
ATOM 2532 O O . ALA A 1 330 ? -29.229 1.759 41.430 1.00 73.38 330 ALA A O 1
ATOM 2533 N N . ASP A 1 331 ? -30.278 0.932 39.627 1.00 75.75 331 ASP A N 1
ATOM 2534 C CA . ASP A 1 331 ? -29.575 1.786 38.666 1.00 75.75 331 ASP A CA 1
ATOM 2535 C C . ASP A 1 331 ? -30.052 3.239 38.774 1.00 75.75 331 ASP A C 1
ATOM 2537 O O . ASP A 1 331 ? -29.250 4.176 38.688 1.00 75.75 331 ASP A O 1
ATOM 2541 N N . GLU A 1 332 ? -31.346 3.446 39.029 1.00 83.00 332 GLU A N 1
ATOM 2542 C CA . GLU A 1 332 ? -31.913 4.780 39.249 1.00 83.00 332 GLU A CA 1
ATOM 2543 C C . GLU A 1 332 ? -31.431 5.385 40.573 1.00 83.00 332 GLU A C 1
ATOM 2545 O O . GLU A 1 332 ? -31.046 6.556 40.611 1.00 83.00 332 GLU A O 1
ATOM 2550 N N . LEU A 1 333 ? -31.324 4.575 41.630 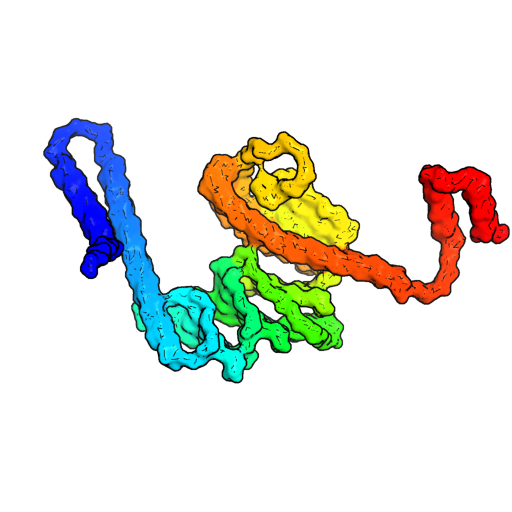1.00 81.12 333 LEU A N 1
ATOM 2551 C CA . LEU A 1 333 ? -30.750 4.997 42.912 1.00 81.12 333 LEU A CA 1
ATOM 2552 C C . LEU A 1 333 ? -29.270 5.380 42.793 1.00 81.12 333 LEU A C 1
ATOM 2554 O O . LEU A 1 333 ? -28.835 6.352 43.412 1.00 81.12 333 LEU A O 1
ATOM 2558 N N . THR A 1 334 ? -28.503 4.670 41.961 1.00 81.88 334 THR A N 1
ATOM 2559 C CA . THR A 1 334 ? -27.083 4.971 41.726 1.00 81.88 334 THR A CA 1
ATOM 2560 C C . THR A 1 334 ? -26.913 6.300 40.978 1.00 81.88 334 THR A C 1
ATOM 2562 O O . THR A 1 334 ? -26.075 7.124 41.349 1.00 81.88 334 THR A O 1
ATOM 2565 N N . LYS A 1 335 ? -27.746 6.569 39.962 1.00 86.31 335 LYS A N 1
ATOM 2566 C CA . LYS A 1 335 ? -27.769 7.865 39.258 1.00 86.31 335 LYS A CA 1
ATOM 2567 C C . LYS A 1 335 ? -28.180 9.000 40.193 1.00 86.31 335 LYS A C 1
ATOM 2569 O O . LYS A 1 335 ? -27.540 10.049 40.200 1.00 86.31 335 LYS A O 1
ATOM 2574 N N . LEU A 1 336 ? -29.200 8.771 41.016 1.00 85.69 336 LEU A N 1
ATOM 2575 C CA . LEU A 1 336 ? -29.686 9.752 41.976 1.00 85.69 336 LEU A CA 1
ATOM 2576 C C . LEU A 1 336 ? -28.608 10.101 43.021 1.00 85.69 336 LEU A C 1
ATOM 2578 O O . LEU A 1 336 ? -28.409 11.275 43.335 1.00 85.69 336 LEU A O 1
ATOM 2582 N N . ALA A 1 337 ? -27.856 9.105 43.508 1.00 84.88 337 ALA A N 1
ATOM 2583 C CA . ALA A 1 337 ? -26.758 9.308 44.457 1.00 84.88 337 ALA A CA 1
ATOM 2584 C C . ALA A 1 337 ? -25.601 10.107 43.843 1.00 84.88 337 ALA A C 1
ATOM 2586 O O . ALA A 1 337 ? -25.032 10.977 44.503 1.00 84.88 337 ALA A O 1
ATOM 2587 N N . ASN A 1 338 ? -25.302 9.876 42.563 1.00 79.50 338 ASN A N 1
ATOM 2588 C CA . ASN A 1 338 ? -24.293 10.642 41.835 1.00 79.50 338 ASN A CA 1
ATOM 2589 C C . ASN A 1 338 ? -24.700 12.110 41.641 1.00 79.50 338 ASN A C 1
ATOM 2591 O O . ASN A 1 338 ? -23.865 12.992 41.822 1.00 79.50 338 ASN A O 1
ATOM 2595 N N . LEU A 1 339 ? -25.972 12.392 41.340 1.00 85.94 339 LEU A N 1
ATOM 2596 C CA . LEU A 1 339 ? -26.473 13.767 41.204 1.00 85.94 339 LEU A CA 1
ATOM 2597 C C . LEU A 1 339 ? -26.393 14.547 42.526 1.00 85.94 339 LEU A C 1
ATOM 2599 O O . LEU A 1 339 ? -26.025 15.721 42.531 1.00 85.94 339 LEU A O 1
ATOM 2603 N N . LYS A 1 340 ? -26.662 13.882 43.655 1.00 85.88 340 LYS A N 1
ATOM 2604 C CA . LYS A 1 340 ? -26.434 14.450 44.989 1.00 85.88 340 LYS A CA 1
ATOM 2605 C C . LYS A 1 340 ? -24.947 14.677 45.271 1.00 85.88 340 LYS A C 1
ATOM 2607 O O . LYS A 1 340 ? -24.570 15.753 45.721 1.00 85.88 340 LYS A O 1
ATOM 2612 N N . ALA A 1 341 ? -24.091 13.689 44.998 1.00 78.25 341 ALA A N 1
ATOM 2613 C CA . ALA A 1 341 ? -22.647 13.796 45.235 1.00 78.25 341 ALA A CA 1
ATOM 2614 C C . ALA A 1 341 ? -21.993 14.919 44.410 1.00 78.25 341 ALA A C 1
ATOM 2616 O O . ALA A 1 341 ? -21.023 15.530 44.848 1.00 78.25 341 ALA A O 1
ATOM 2617 N N . GLN A 1 342 ? -22.551 15.215 43.236 1.00 81.81 342 GLN A N 1
ATOM 2618 C CA . GLN A 1 342 ? -22.138 16.324 42.375 1.00 81.81 342 GLN A CA 1
ATOM 2619 C C . GLN A 1 342 ? -22.737 17.679 42.794 1.00 81.81 342 GLN A C 1
ATOM 2621 O O . GLN A 1 342 ? -22.470 18.683 42.141 1.00 81.81 342 GLN A O 1
ATOM 2626 N N . GLY A 1 343 ? -23.547 17.725 43.859 1.00 77.62 343 GLY A N 1
ATOM 2627 C CA . GLY A 1 343 ? -24.204 18.943 44.340 1.00 77.62 343 GLY A CA 1
ATOM 2628 C C . GLY A 1 343 ? -25.286 19.484 43.401 1.00 77.62 343 GLY A C 1
ATOM 2629 O O . GLY A 1 343 ? -25.704 20.627 43.555 1.00 77.62 343 GLY A O 1
ATOM 2630 N N . ILE A 1 344 ? -25.724 18.682 42.422 1.00 86.75 344 ILE A N 1
ATOM 2631 C CA . ILE A 1 344 ? -26.777 19.042 41.460 1.00 86.75 344 ILE A CA 1
ATOM 2632 C C . ILE A 1 344 ? -28.156 18.951 42.122 1.00 86.75 344 ILE A C 1
ATOM 2634 O O . ILE A 1 344 ? -29.050 19.720 41.786 1.00 86.75 344 ILE A O 1
ATOM 2638 N N . LEU A 1 345 ? -28.318 18.020 43.067 1.00 82.81 345 LEU A N 1
ATOM 2639 C CA . LEU A 1 345 ? -29.506 17.901 43.908 1.00 82.81 345 LEU A CA 1
ATOM 2640 C C . LEU A 1 345 ? -29.178 18.291 45.344 1.00 82.81 345 LEU A C 1
ATOM 2642 O O . LEU A 1 345 ? -28.148 17.882 45.887 1.00 82.81 345 LEU A O 1
ATOM 2646 N N . SER A 1 346 ? -30.095 19.018 45.974 1.00 87.38 346 SER A N 1
ATOM 2647 C CA . SER A 1 346 ? -30.082 19.191 47.424 1.00 87.38 346 SER A CA 1
ATOM 2648 C C . SER A 1 346 ? -30.426 17.881 48.147 1.00 87.38 346 SER A C 1
ATOM 2650 O O . SER A 1 346 ? -31.017 16.960 47.577 1.00 87.38 346 SER A O 1
ATOM 2652 N N . GLU A 1 347 ? -30.076 17.800 49.432 1.00 84.69 347 GLU A N 1
ATOM 2653 C CA . GLU A 1 347 ? -30.395 16.654 50.298 1.00 84.69 347 GLU A CA 1
ATOM 2654 C C . GLU A 1 347 ? -31.902 16.336 50.301 1.00 84.69 347 GLU A C 1
ATOM 2656 O O . GLU A 1 347 ? -32.308 15.176 50.245 1.00 84.69 347 GLU A O 1
ATOM 2661 N N . GLU A 1 348 ? -32.735 17.379 50.303 1.00 88.19 348 GLU A N 1
ATOM 2662 C CA . GLU A 1 348 ? -34.192 17.265 50.347 1.00 88.19 348 GLU A CA 1
ATOM 2663 C C . GLU A 1 348 ? -34.776 16.757 49.016 1.00 88.19 348 GLU A C 1
ATOM 2665 O O . GLU A 1 348 ? -35.656 15.892 48.998 1.00 88.19 348 GLU A O 1
ATOM 2670 N N . GLU A 1 349 ? -34.251 17.231 47.882 1.00 86.19 349 GLU A N 1
ATOM 2671 C CA . GLU A 1 349 ? -34.654 16.764 46.549 1.00 86.19 349 GLU A CA 1
ATOM 2672 C C . GLU A 1 349 ? -34.218 15.320 46.292 1.00 86.19 349 GLU A C 1
ATOM 2674 O O . GLU A 1 349 ? -34.966 14.544 45.689 1.00 86.19 349 GLU A O 1
ATOM 2679 N N . PHE A 1 350 ? -33.035 14.949 46.786 1.00 90.50 350 PHE A N 1
ATOM 2680 C CA . PHE A 1 350 ? -32.532 13.584 46.735 1.00 90.50 350 PHE A CA 1
ATOM 2681 C C . PHE A 1 350 ? -33.454 12.618 47.487 1.00 90.50 350 PHE A C 1
ATOM 2683 O O . PHE A 1 350 ? -33.907 11.634 46.903 1.00 90.50 350 PHE A O 1
ATOM 2690 N N . GLU A 1 351 ? -33.793 12.899 48.749 1.00 88.56 351 GLU A N 1
ATOM 2691 C CA . GLU A 1 351 ? -34.642 11.995 49.539 1.00 88.56 351 GLU A CA 1
ATOM 2692 C C . GLU A 1 351 ? -36.074 11.908 48.985 1.00 88.56 351 GLU A C 1
ATOM 2694 O O . GLU A 1 351 ? -36.652 10.820 48.933 1.00 88.56 351 GLU A O 1
ATOM 2699 N N . LYS A 1 352 ? -36.633 13.009 48.461 1.00 90.12 352 LYS A N 1
ATOM 2700 C CA . LYS A 1 352 ? -37.970 13.006 47.840 1.00 90.12 352 LYS A CA 1
ATOM 2701 C C . LYS A 1 352 ? -38.038 12.139 46.581 1.00 90.12 352 LYS A C 1
ATOM 2703 O O . LYS A 1 352 ? -39.054 11.487 46.343 1.00 90.12 352 LYS A O 1
ATOM 2708 N N . GLN A 1 353 ? -36.986 12.139 45.762 1.00 84.56 353 GLN A N 1
ATOM 2709 C CA . GLN A 1 353 ? -36.916 11.287 44.572 1.00 84.56 353 GLN A CA 1
ATOM 2710 C C . GLN A 1 353 ? -36.593 9.837 44.938 1.00 84.56 353 GLN A C 1
ATOM 2712 O O . GLN A 1 353 ? -37.214 8.924 44.408 1.00 84.56 353 GLN A O 1
ATOM 2717 N N . LYS A 1 354 ? -35.705 9.610 45.908 1.00 87.00 354 LYS A N 1
ATOM 2718 C CA . LYS A 1 354 ? -35.364 8.274 46.412 1.00 87.00 354 LYS A CA 1
ATOM 2719 C C . LYS A 1 354 ? -36.577 7.548 46.994 1.00 87.00 354 LYS A C 1
ATOM 2721 O O . LYS A 1 354 ? -36.755 6.367 46.720 1.00 87.00 354 LYS A O 1
ATOM 2726 N N . ALA A 1 355 ? -37.438 8.256 47.727 1.00 88.56 355 ALA A N 1
ATOM 2727 C CA . ALA A 1 355 ? -38.692 7.704 48.239 1.00 88.56 355 ALA A CA 1
ATOM 2728 C C . ALA A 1 355 ? -39.641 7.269 47.108 1.00 88.56 355 ALA A C 1
ATOM 2730 O O . ALA A 1 355 ? -40.203 6.183 47.166 1.00 88.56 355 ALA A O 1
ATOM 2731 N N . LYS A 1 356 ? -39.758 8.061 46.033 1.00 84.44 356 LYS A N 1
ATOM 2732 C CA . LYS A 1 356 ? -40.565 7.686 44.857 1.00 84.44 356 LYS A CA 1
ATOM 2733 C C . LYS A 1 356 ? -40.036 6.451 44.129 1.00 84.44 356 LYS A C 1
ATOM 2735 O O . LYS A 1 356 ? -40.828 5.720 43.548 1.00 84.44 356 LYS A O 1
ATOM 2740 N N . LEU A 1 357 ? -38.717 6.251 44.134 1.00 82.50 357 LEU A N 1
ATOM 2741 C CA . LEU A 1 357 ? -38.068 5.106 43.493 1.00 82.50 357 LEU A CA 1
ATOM 2742 C C . LEU A 1 357 ? -38.194 3.812 44.304 1.00 82.50 357 LEU A C 1
ATOM 2744 O O . LEU A 1 357 ? -38.166 2.729 43.728 1.00 82.50 357 LEU A O 1
ATOM 2748 N N . LEU A 1 358 ? -38.318 3.916 45.628 1.00 82.75 358 LEU A N 1
ATOM 2749 C CA . LEU A 1 358 ? -38.379 2.768 46.537 1.00 82.75 358 LEU A CA 1
ATOM 2750 C C . LEU A 1 358 ? -39.807 2.302 46.873 1.00 82.75 358 LEU A C 1
ATOM 2752 O O . LEU A 1 358 ? -39.945 1.188 47.379 1.00 82.75 358 LEU A O 1
ATOM 2756 N N . GLY A 1 359 ? -40.833 3.093 46.530 1.00 70.38 359 GLY A N 1
ATOM 2757 C CA . GLY A 1 359 ? -42.251 2.777 46.757 1.00 70.38 359 GLY A CA 1
ATOM 2758 C C . GLY A 1 359 ? -42.815 3.392 48.027 1.00 70.38 359 GLY A C 1
ATOM 2759 O O . GLY A 1 359 ? -42.241 3.139 49.110 1.00 70.38 359 GLY A O 1
#

Radius of gyration: 30.5 Å; chains: 1; bounding box: 101×48×84 Å

Sequence (359 aa):
MKKKEELSLGGSVVVTIIFAVLALLSYNSDAGTLTVIPIAGIVIGVVMCIMAAIEQSKKSAREEEQNNFSDKLVYDSKHGDEDLMLYFNNQQKTITIGSSTTSNVTQEVVNDFVKTEVVDADSFIAVLDANQRKVLRVSGNAGKINRKTFSIAGDYEEKCGKRLLSSNPTLRAYNDYAFITDDVNQYVFILTPNKSYFLLYSDLVSVSYEENGNDVYNKSLGGAVVGGLLFGGVGAIVGGSTAKAKQNKEVSKMVIKILKKDTANPNIRLVIYSGVILKTKNTADNMRYEELMKEVTGIKDIFSVILDIADNQKKFSKDEESVPSPVSVADELTKLANLKAQGILSEEEFEKQKAKLLG